Protein AF-S3BL24-F1 (afdb_monomer_lite)

Foldseek 3Di:
DDLVPCQDPVNVLVCQQVVHWDKHWHDCPDPVNVVVCVVCVVQQPDPPHQADPVVRGHDDFDDDPDHHDDPVNVVVVVVVVVVVVVVVVVVVVVVVVVVVVVVPDDPPPVVVVVPVVVVVVVVVCVVVCVPDPPVVCVVQVVQWDFDCPDPPSDGDIDGNVVVVVSVVSCPPDIDMDTPNDRPGVVSVVVVVCCVLVVVLVVCLVPVLVVVDQPDDPVCNVVSVVVSNVVSVVLSLQLVLLVVLCVVVVVLDDVVNDPNVLVVVLVPWDWPQDPPDQKTAGDDDDPNNCSSCVSSVNNDDDRIDHDDD

Radius of gyration: 31.6 Å; chains: 1; bounding box: 80×49×98 Å

pLDDT: mean 76.56, std 14.23, range [38.22, 95.06]

Sequence (308 aa):
MTDRGFQSIYNTQTAINLNLKYIQFLSLKEGVVKVHLQRHKQALCDSIAHKDPVLGISAIAVPDEWKENTDRDVLKALELKNEGAAKIRQIESETLKSIEKAAQKGEAAVKRVKSSAAELVRKQEEQNSKLIDPVQWKKIKRFLYENRRAKDDEPVWSIKFDELKEAVEVKGCQAIRSNAESNPFVALKLYRQRHIIEQGFNQLKNEVGGSRFEATEAAYRGKLFVYTLAQALRMSMLCKAREVHAVHPELKMPEESMRKLITQLQCMQAYKHRTTNAFVLGTVAKRHRDLLALLGITKLPKTVFRFS

Organism: NCBI:txid1203554

Secondary structure (DSSP, 8-state):
--STTTT-HHHHHHHHHTT---EEEEPTTSHHHHHHHHHTHHHHH-SSTTEETTTTEE--------PPPPHHHHHHHHHHHHHHHHHHHHHHHHHHHHHHHHTTS---STTTTHHHHHHHHHHHHHHHTTTS-HHHHHHHGGGEEEETT-TTS--EEEE-HHHHHHHHHTTT--EEEESS---HHHHHHHHHHHHHHHHHHHHHHHTS-TTS----HHHHHHHHHHHHHHHHHHHHHHHHHHHHHHH-TTS--GGG-HHHHHHHHTT--EEEPSSSSEEEE-PPPHHHHHHHHHTT--S--SEEEPP-

Structure (mmCIF, N/CA/C/O backbone):
data_AF-S3BL24-F1
#
_entry.id   AF-S3BL24-F1
#
loop_
_atom_site.group_PDB
_atom_site.id
_atom_site.type_symbol
_atom_site.label_atom_id
_atom_site.label_alt_id
_atom_site.label_comp_id
_atom_site.label_asym_id
_atom_site.label_entity_id
_atom_site.label_seq_id
_atom_site.pdbx_PDB_ins_code
_atom_site.Cartn_x
_atom_site.Cartn_y
_atom_site.Cartn_z
_atom_site.occupancy
_atom_site.B_iso_or_equiv
_atom_site.auth_seq_id
_atom_site.auth_comp_id
_atom_site.auth_asym_id
_atom_site.auth_atom_id
_atom_site.pdbx_PDB_model_num
ATOM 1 N N . MET A 1 1 ? 6.728 0.136 4.350 1.00 38.66 1 MET A N 1
ATOM 2 C CA . MET A 1 1 ? 7.898 0.512 3.526 1.00 38.66 1 MET A CA 1
ATOM 3 C C . MET A 1 1 ? 7.394 1.068 2.203 1.00 38.66 1 MET A C 1
ATOM 5 O O . MET A 1 1 ? 6.540 0.424 1.615 1.00 38.66 1 MET A O 1
ATOM 9 N N . THR A 1 2 ? 7.855 2.222 1.730 1.00 39.12 2 THR A N 1
ATOM 10 C CA . THR A 1 2 ? 7.592 2.751 0.370 1.00 39.12 2 THR A CA 1
ATOM 11 C C . THR A 1 2 ? 8.735 2.347 -0.565 1.00 39.12 2 THR A C 1
ATOM 13 O O . THR A 1 2 ? 9.876 2.332 -0.119 1.00 39.12 2 THR A O 1
ATOM 16 N N . ASP A 1 3 ? 8.472 2.042 -1.841 1.00 47.16 3 ASP A N 1
ATOM 17 C CA . ASP A 1 3 ? 9.479 1.501 -2.791 1.00 47.16 3 ASP A CA 1
ATOM 18 C C . ASP A 1 3 ? 10.576 2.485 -3.189 1.00 47.16 3 ASP A C 1
ATOM 20 O O . ASP A 1 3 ? 11.516 2.139 -3.903 1.00 47.16 3 ASP A O 1
ATOM 24 N N . ARG A 1 4 ? 10.486 3.718 -2.692 1.00 46.72 4 ARG A N 1
ATOM 25 C CA . ARG A 1 4 ? 11.509 4.743 -2.847 1.00 46.72 4 ARG A CA 1
ATOM 26 C C . ARG A 1 4 ? 12.743 4.329 -2.035 1.00 46.72 4 ARG A C 1
ATOM 28 O O . ARG A 1 4 ? 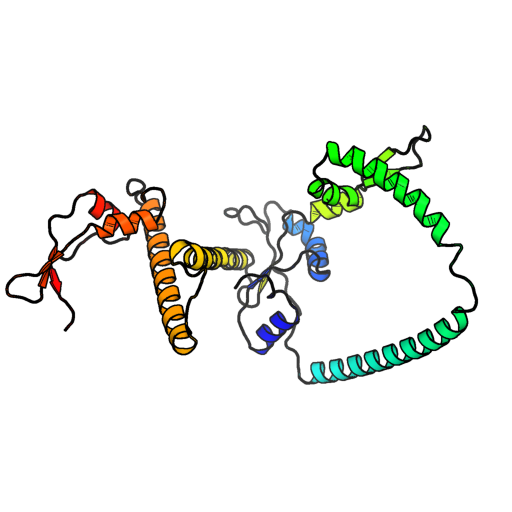12.866 4.690 -0.872 1.00 46.72 4 ARG A O 1
ATOM 35 N N . GLY A 1 5 ? 13.602 3.514 -2.651 1.00 49.50 5 GLY A N 1
ATOM 36 C CA . GLY A 1 5 ? 14.891 3.055 -2.122 1.00 49.50 5 GLY A CA 1
ATOM 37 C C . GLY A 1 5 ? 15.058 1.533 -2.007 1.00 49.50 5 GLY A C 1
ATOM 38 O O . GLY A 1 5 ? 16.188 1.057 -1.980 1.00 49.50 5 GLY A O 1
ATOM 39 N N . PHE A 1 6 ? 13.977 0.743 -1.997 1.00 55.16 6 PHE A N 1
ATOM 40 C CA . PHE A 1 6 ? 14.055 -0.718 -1.784 1.00 55.16 6 PHE A CA 1
ATOM 41 C C . PHE A 1 6 ? 14.312 -1.549 -3.050 1.00 55.16 6 PHE A C 1
ATOM 43 O O . PHE A 1 6 ? 14.572 -2.739 -2.938 1.00 55.16 6 PHE A O 1
ATOM 50 N N . GLN A 1 7 ? 14.305 -0.925 -4.231 1.00 60.56 7 GLN A N 1
ATOM 51 C CA . GLN A 1 7 ? 14.616 -1.576 -5.515 1.00 60.56 7 GLN A CA 1
ATOM 52 C C . GLN A 1 7 ? 16.123 -1.715 -5.785 1.00 60.56 7 GLN A C 1
ATOM 54 O O . GLN A 1 7 ? 16.524 -2.221 -6.829 1.00 60.56 7 GLN A O 1
ATOM 59 N N . SER A 1 8 ? 16.975 -1.210 -4.887 1.00 70.31 8 SER A N 1
ATOM 60 C CA . SER A 1 8 ? 18.423 -1.341 -5.034 1.00 70.31 8 SER A CA 1
ATOM 61 C C . SER A 1 8 ? 18.822 -2.813 -5.021 1.00 70.31 8 SER A C 1
ATOM 63 O O . SER A 1 8 ? 18.430 -3.548 -4.115 1.00 70.31 8 SER A O 1
ATOM 65 N N . ILE A 1 9 ? 19.680 -3.197 -5.969 1.00 74.19 9 ILE A N 1
ATOM 66 C CA . ILE A 1 9 ? 20.267 -4.538 -6.049 1.00 74.19 9 ILE A CA 1
ATOM 67 C C . ILE A 1 9 ? 20.884 -4.950 -4.711 1.00 74.19 9 ILE A C 1
ATOM 69 O O . ILE A 1 9 ? 20.705 -6.079 -4.264 1.00 74.19 9 ILE A O 1
ATOM 73 N N . TYR A 1 10 ? 21.538 -4.003 -4.036 1.00 73.62 10 TYR A N 1
ATOM 74 C CA . TYR A 1 10 ? 22.123 -4.220 -2.719 1.00 73.62 10 TYR A CA 1
ATOM 75 C C . TYR A 1 10 ? 21.071 -4.629 -1.681 1.00 73.62 10 TYR A C 1
ATOM 77 O O . TYR A 1 10 ? 21.268 -5.598 -0.962 1.00 73.62 10 TYR A O 1
ATOM 85 N N . ASN A 1 11 ? 19.925 -3.945 -1.645 1.00 78.25 11 ASN A N 1
ATOM 86 C CA . ASN A 1 11 ? 18.871 -4.216 -0.667 1.00 78.25 11 ASN A CA 1
ATOM 87 C C . ASN A 1 11 ? 18.186 -5.562 -0.926 1.00 78.25 11 ASN A C 1
ATOM 89 O O . ASN A 1 11 ? 17.887 -6.288 0.022 1.00 78.25 11 ASN A O 1
ATOM 93 N N . THR A 1 12 ? 17.957 -5.911 -2.197 1.00 78.12 12 THR A N 1
ATOM 94 C CA . THR A 1 12 ? 17.448 -7.237 -2.575 1.00 78.12 12 THR A CA 1
ATOM 95 C C . THR A 1 12 ? 18.446 -8.327 -2.177 1.00 78.12 12 THR A C 1
ATOM 97 O O . THR A 1 12 ? 18.044 -9.306 -1.555 1.00 78.12 12 THR A O 1
ATOM 100 N N . GLN A 1 13 ? 19.746 -8.126 -2.422 1.00 78.75 13 GLN A N 1
ATOM 101 C CA . GLN A 1 13 ? 20.785 -9.071 -2.007 1.00 78.75 13 GLN A CA 1
ATOM 102 C C . GLN A 1 13 ? 20.863 -9.218 -0.485 1.00 78.75 13 GLN A C 1
ATOM 104 O O . GLN A 1 13 ? 20.950 -10.332 0.017 1.00 78.75 13 GLN A O 1
ATOM 109 N N . THR A 1 14 ? 20.788 -8.119 0.271 1.00 80.75 14 THR A N 1
ATOM 110 C CA . THR A 1 14 ? 20.756 -8.176 1.738 1.00 80.75 14 THR A CA 1
ATOM 111 C C . THR A 1 14 ? 19.550 -8.972 2.231 1.00 80.75 14 THR A C 1
ATOM 113 O O . THR A 1 14 ? 19.691 -9.783 3.138 1.00 80.75 14 THR A O 1
ATOM 116 N N . ALA A 1 15 ? 18.372 -8.785 1.627 1.00 82.19 15 ALA A N 1
ATOM 117 C CA . ALA A 1 15 ? 17.187 -9.559 1.986 1.00 82.19 15 ALA A CA 1
ATOM 118 C C . ALA A 1 15 ? 17.367 -11.059 1.701 1.00 82.19 15 ALA A C 1
ATOM 120 O O . ALA A 1 15 ? 16.968 -11.871 2.530 1.00 82.19 15 ALA A O 1
ATOM 121 N N . ILE A 1 16 ? 17.998 -11.417 0.577 1.00 81.94 16 ILE A N 1
ATOM 122 C CA . ILE A 1 16 ? 18.316 -12.810 0.231 1.00 81.94 16 ILE A CA 1
ATOM 123 C C . ILE A 1 16 ? 19.294 -13.406 1.250 1.00 81.94 16 ILE A C 1
ATOM 125 O O . ILE A 1 16 ? 18.981 -14.428 1.849 1.00 81.94 16 ILE A O 1
ATOM 129 N N . ASN A 1 17 ? 20.417 -12.732 1.511 1.00 81.12 17 ASN A N 1
ATOM 130 C CA . ASN A 1 17 ? 21.450 -13.204 2.442 1.00 81.12 17 ASN A CA 1
ATOM 131 C C . ASN A 1 17 ? 20.935 -13.330 3.889 1.00 81.12 17 ASN A C 1
ATOM 133 O O . ASN A 1 17 ? 21.421 -14.143 4.664 1.00 81.12 17 ASN A O 1
ATOM 137 N N . LEU A 1 18 ? 19.953 -12.510 4.280 1.00 82.88 18 LEU A N 1
ATOM 138 C CA . LEU A 1 18 ? 19.313 -12.581 5.599 1.00 82.88 18 LEU A CA 1
ATOM 139 C C . LEU A 1 18 ? 18.096 -13.522 5.630 1.00 82.88 18 LEU A C 1
ATOM 141 O O . LEU A 1 18 ? 17.378 -13.555 6.629 1.00 82.88 18 LEU A O 1
ATOM 145 N N . ASN A 1 19 ? 17.833 -14.253 4.541 1.00 82.62 19 ASN A N 1
ATOM 146 C CA . ASN A 1 19 ? 16.683 -15.140 4.370 1.00 82.62 19 ASN A CA 1
ATOM 147 C C . ASN A 1 19 ? 15.330 -14.465 4.692 1.00 82.62 19 ASN A C 1
ATOM 149 O O . ASN A 1 19 ? 14.419 -15.049 5.286 1.00 82.62 19 ASN A O 1
ATOM 153 N N . LEU A 1 20 ? 15.202 -13.189 4.325 1.00 83.25 20 LEU A N 1
ATOM 154 C CA . LEU A 1 20 ? 13.995 -12.402 4.533 1.00 83.25 20 LEU A CA 1
ATOM 155 C C . LEU A 1 20 ? 13.020 -12.607 3.373 1.00 83.25 20 LEU A C 1
ATOM 157 O O . LEU A 1 20 ? 13.387 -12.574 2.196 1.00 83.25 20 LEU A O 1
ATOM 161 N N . LYS A 1 21 ? 11.736 -12.750 3.707 1.00 85.69 21 LYS A N 1
ATOM 162 C CA . LYS A 1 21 ? 10.655 -12.764 2.717 1.00 85.69 21 LYS A CA 1
ATOM 163 C C . LYS A 1 21 ? 10.418 -11.358 2.169 1.00 85.69 21 LYS A C 1
ATOM 165 O O . LYS A 1 21 ? 10.282 -10.407 2.938 1.00 85.69 21 LYS A O 1
ATOM 170 N N . TYR A 1 22 ? 10.308 -11.230 0.851 1.00 84.88 22 TYR A N 1
ATOM 171 C CA . TYR A 1 22 ? 10.063 -9.959 0.182 1.00 84.88 22 TYR A CA 1
ATOM 172 C C . TYR A 1 22 ? 9.109 -10.078 -1.016 1.00 84.88 22 TYR A C 1
ATOM 174 O O . TYR A 1 22 ? 8.973 -11.116 -1.668 1.00 84.88 22 TYR A O 1
ATOM 182 N N . ILE A 1 23 ? 8.443 -8.957 -1.300 1.00 86.94 23 ILE A N 1
ATOM 183 C CA . ILE A 1 23 ? 7.663 -8.699 -2.513 1.00 86.94 23 ILE A CA 1
ATOM 184 C C . ILE A 1 23 ? 8.001 -7.269 -2.944 1.00 86.94 23 ILE A C 1
ATOM 186 O O . ILE A 1 23 ? 7.777 -6.328 -2.180 1.00 86.94 23 ILE A O 1
ATOM 190 N N . GLN A 1 24 ? 8.578 -7.100 -4.130 1.00 84.50 24 GLN A N 1
ATOM 191 C CA . GLN A 1 24 ? 9.121 -5.827 -4.610 1.00 84.50 24 GLN A CA 1
ATOM 192 C C . GLN A 1 24 ? 8.632 -5.534 -6.025 1.00 84.50 24 GLN A C 1
ATOM 194 O O . GLN A 1 24 ? 8.612 -6.423 -6.871 1.00 84.50 24 GLN A O 1
ATOM 199 N N . PHE A 1 25 ? 8.266 -4.283 -6.303 1.00 85.06 25 PHE A N 1
ATOM 200 C CA . PHE A 1 25 ? 7.979 -3.855 -7.668 1.00 85.06 25 PHE A CA 1
ATOM 201 C C . PHE A 1 25 ? 9.287 -3.617 -8.418 1.00 85.06 25 PHE A C 1
ATOM 203 O O . PHE A 1 25 ? 10.186 -2.974 -7.877 1.00 85.06 25 PHE A O 1
ATOM 210 N N . LEU A 1 26 ? 9.382 -4.083 -9.659 1.00 84.50 26 LEU A N 1
ATOM 211 C CA . LEU A 1 26 ? 10.546 -3.873 -10.516 1.00 84.50 26 LEU A CA 1
ATOM 212 C C . LEU A 1 26 ? 10.303 -2.768 -11.534 1.00 84.50 26 LEU A C 1
ATOM 214 O O . LEU A 1 26 ? 9.180 -2.516 -11.981 1.00 84.50 26 LEU A O 1
ATOM 218 N N . SER A 1 27 ? 11.386 -2.111 -11.936 1.00 82.31 27 SER A N 1
ATOM 219 C CA . SER A 1 27 ? 11.318 -1.124 -13.000 1.00 82.31 27 SER A CA 1
ATOM 220 C C . SER A 1 27 ? 11.238 -1.823 -14.354 1.00 82.31 27 SER A C 1
ATOM 222 O O . SER A 1 27 ? 12.102 -2.617 -14.712 1.00 82.31 27 SER A O 1
ATOM 224 N N . LEU A 1 28 ? 10.267 -1.436 -15.183 1.00 82.56 28 LEU A N 1
ATOM 225 C CA . LEU A 1 28 ? 10.152 -1.922 -16.569 1.00 82.56 28 LEU A CA 1
ATOM 226 C C . LEU A 1 28 ? 11.331 -1.490 -17.461 1.00 82.56 28 LEU A C 1
ATOM 228 O O . LEU A 1 28 ? 11.429 -1.897 -18.616 1.00 82.56 28 LEU A O 1
ATOM 232 N N . LYS A 1 29 ? 12.213 -0.618 -16.953 1.00 77.88 29 LYS A N 1
ATOM 233 C CA . LYS A 1 29 ? 13.448 -0.223 -17.639 1.00 77.88 29 LYS A CA 1
ATOM 234 C C . LYS A 1 29 ? 14.565 -1.255 -17.480 1.00 77.88 29 LYS A C 1
ATOM 236 O O . LYS A 1 29 ? 15.539 -1.171 -18.221 1.00 77.88 29 LYS A O 1
ATOM 241 N N . GLU A 1 30 ? 14.455 -2.178 -16.526 1.00 79.12 30 GLU A N 1
ATOM 242 C CA . GLU A 1 30 ? 15.448 -3.234 -16.324 1.00 79.12 30 GLU A CA 1
ATOM 243 C C . GLU A 1 30 ? 15.472 -4.171 -17.537 1.00 79.12 30 GLU A C 1
ATOM 245 O O . GLU A 1 30 ? 14.429 -4.648 -17.988 1.00 79.12 30 GLU A O 1
ATOM 250 N N . GLY A 1 31 ? 16.668 -4.434 -18.076 1.00 80.50 31 GLY A N 1
ATOM 251 C CA . GLY A 1 31 ? 16.828 -5.226 -19.301 1.00 80.50 31 GLY A CA 1
ATOM 252 C C . GLY A 1 31 ? 16.225 -6.626 -19.184 1.00 80.50 31 GLY A C 1
ATOM 253 O O . GLY A 1 31 ? 15.521 -7.066 -20.087 1.00 80.50 31 GLY A O 1
ATOM 254 N N . VAL A 1 32 ? 16.411 -7.280 -18.034 1.00 81.62 32 VAL A N 1
ATOM 255 C CA . VAL A 1 32 ? 15.856 -8.613 -17.747 1.00 81.62 32 VAL A CA 1
ATOM 256 C C . VAL A 1 32 ? 14.323 -8.601 -17.806 1.00 81.62 32 VAL A C 1
ATOM 258 O O . VAL A 1 32 ? 13.720 -9.446 -18.464 1.00 81.62 32 VAL A O 1
ATOM 261 N N . VAL A 1 33 ? 13.681 -7.591 -17.208 1.00 85.62 33 VAL A N 1
ATOM 262 C CA . VAL A 1 33 ? 12.217 -7.439 -17.234 1.00 85.62 33 VAL A CA 1
ATOM 263 C C . VAL A 1 33 ? 11.713 -7.249 -18.665 1.00 85.62 33 VAL A C 1
ATOM 265 O O . VAL A 1 33 ? 10.744 -7.896 -19.061 1.00 85.62 33 VAL A O 1
ATOM 268 N N . LYS A 1 34 ? 12.387 -6.416 -19.469 1.00 84.44 34 LYS A N 1
ATOM 269 C CA . LYS A 1 34 ? 12.029 -6.222 -20.884 1.00 84.44 34 LYS A CA 1
ATOM 270 C C . LYS A 1 34 ? 12.093 -7.526 -21.680 1.00 84.44 34 LYS A C 1
ATOM 272 O O . LYS A 1 34 ? 11.162 -7.818 -22.428 1.00 84.44 34 LYS A O 1
ATOM 277 N N . VAL A 1 35 ? 13.157 -8.311 -21.498 1.00 86.62 35 VAL A N 1
ATOM 278 C CA . VAL A 1 35 ? 13.345 -9.595 -22.192 1.00 86.62 35 VAL A CA 1
ATOM 279 C C . VAL A 1 35 ? 12.226 -10.574 -21.839 1.00 86.62 35 VAL A C 1
ATOM 281 O O . VAL A 1 35 ? 11.650 -11.190 -22.736 1.00 86.62 35 VAL A O 1
ATOM 284 N N . HIS A 1 36 ? 11.857 -10.686 -20.560 1.00 88.62 36 HIS A N 1
ATOM 285 C CA . HIS A 1 36 ? 10.753 -11.557 -20.152 1.00 88.62 36 HIS A CA 1
ATOM 286 C C . HIS A 1 36 ? 9.401 -11.088 -20.691 1.00 88.62 36 HIS A C 1
ATOM 288 O O . HIS A 1 36 ? 8.627 -11.912 -21.177 1.00 88.62 36 HIS A O 1
ATOM 294 N N . LEU A 1 37 ? 9.124 -9.781 -20.674 1.00 87.19 37 LEU A N 1
ATOM 295 C CA . LEU A 1 37 ? 7.885 -9.243 -21.241 1.00 87.19 37 LEU A CA 1
ATOM 296 C C . LEU A 1 37 ? 7.777 -9.522 -22.742 1.00 87.19 37 LEU A C 1
ATOM 298 O O . LEU A 1 37 ? 6.712 -9.913 -23.207 1.00 87.19 37 LEU A O 1
ATOM 302 N N . GLN A 1 38 ? 8.873 -9.384 -23.492 1.00 86.31 38 GLN A N 1
ATOM 303 C CA . GLN A 1 38 ? 8.898 -9.720 -24.917 1.00 86.31 38 GLN A CA 1
ATOM 304 C C . GLN A 1 38 ? 8.710 -11.222 -25.153 1.00 86.31 38 GLN A C 1
ATOM 306 O O . GLN A 1 38 ? 7.875 -11.609 -25.970 1.00 86.31 38 GLN A O 1
ATOM 311 N N . ARG A 1 39 ? 9.432 -12.070 -24.406 1.00 89.25 39 ARG A N 1
ATOM 312 C CA . ARG A 1 39 ? 9.351 -13.535 -24.523 1.00 89.25 39 ARG A CA 1
ATOM 313 C C . ARG A 1 39 ? 7.947 -14.065 -24.230 1.00 89.25 39 ARG A C 1
ATOM 315 O O . ARG A 1 39 ? 7.496 -14.981 -24.906 1.00 89.25 39 ARG A O 1
ATOM 322 N N . HIS A 1 40 ? 7.257 -13.493 -23.245 1.00 88.56 40 HIS A N 1
ATOM 323 C CA . HIS A 1 40 ? 5.945 -13.964 -22.795 1.00 88.56 40 HIS A CA 1
ATOM 324 C C . HIS A 1 40 ? 4.771 -13.103 -23.290 1.00 88.56 40 HIS A C 1
ATOM 326 O O . HIS A 1 40 ? 3.641 -13.290 -22.844 1.00 88.56 40 HIS A O 1
ATOM 332 N N . LYS A 1 41 ? 5.005 -12.187 -24.239 1.00 84.94 41 LYS A N 1
ATOM 333 C CA . LYS A 1 41 ? 3.997 -11.243 -24.750 1.00 84.94 41 LYS A CA 1
ATOM 334 C C . LYS A 1 41 ? 2.726 -11.929 -25.245 1.00 84.94 41 LYS A C 1
ATOM 336 O O . LYS A 1 41 ? 1.634 -11.507 -24.890 1.00 84.94 41 LYS A O 1
ATOM 341 N N . GLN A 1 42 ? 2.865 -12.989 -26.041 1.00 84.19 42 GLN A N 1
ATOM 342 C CA . GLN A 1 42 ? 1.716 -13.726 -26.580 1.00 84.19 42 GLN A CA 1
ATOM 343 C C . GLN A 1 42 ? 0.843 -14.302 -25.462 1.00 84.19 42 GLN A C 1
ATOM 345 O O . GLN A 1 42 ? -0.367 -14.124 -25.486 1.00 84.19 42 GLN A O 1
ATOM 350 N N . ALA A 1 43 ? 1.465 -14.903 -24.448 1.00 84.69 43 ALA A N 1
ATOM 351 C CA . ALA A 1 43 ? 0.758 -15.483 -23.313 1.00 84.69 43 ALA A CA 1
ATOM 352 C C . ALA A 1 43 ? 0.129 -14.415 -22.395 1.00 84.69 43 ALA A C 1
ATOM 354 O O . ALA A 1 43 ? -0.923 -14.651 -21.814 1.00 84.69 43 ALA A O 1
ATOM 355 N N . LEU A 1 44 ? 0.725 -13.220 -22.291 1.00 84.94 44 LEU A N 1
ATOM 356 C CA . LEU A 1 44 ? 0.134 -12.087 -21.562 1.00 84.94 44 LEU A CA 1
ATOM 357 C C . LEU A 1 44 ? -1.031 -11.428 -22.317 1.00 84.94 44 LEU A C 1
ATOM 359 O O . LEU A 1 44 ? -1.916 -10.856 -21.686 1.00 84.94 44 LEU A O 1
ATOM 363 N N . CYS A 1 45 ? -1.027 -11.478 -23.649 1.00 80.94 45 CYS A N 1
ATOM 364 C CA . CYS A 1 45 ? -2.110 -10.963 -24.488 1.00 80.94 45 CYS A CA 1
ATOM 365 C C . CYS A 1 45 ? -3.213 -11.996 -24.755 1.00 80.94 45 CYS A C 1
ATOM 367 O O . CYS A 1 45 ? -4.225 -11.643 -25.363 1.00 80.94 45 CYS A O 1
ATOM 369 N N . ASP A 1 46 ? -3.034 -13.242 -24.314 1.00 78.81 46 ASP A N 1
ATOM 370 C CA . ASP A 1 46 ? -4.065 -14.266 -24.407 1.00 78.81 46 ASP A CA 1
ATOM 371 C C . ASP A 1 46 ? -5.280 -13.853 -23.560 1.00 78.81 46 ASP A C 1
ATOM 373 O O . ASP A 1 46 ? -5.176 -13.355 -22.435 1.00 78.81 46 ASP A O 1
ATOM 377 N N . SER A 1 47 ? -6.457 -13.996 -24.160 1.00 70.06 47 SER A N 1
ATOM 378 C CA . SER A 1 47 ? -7.727 -13.581 -23.570 1.00 70.06 47 SER A CA 1
ATOM 379 C C . SER A 1 47 ? -8.339 -14.648 -22.661 1.00 70.06 47 SER A C 1
ATOM 381 O O . SER A 1 47 ? -9.263 -14.326 -21.908 1.00 70.06 47 SER A O 1
ATOM 383 N N . ILE A 1 48 ? -7.811 -15.875 -22.709 1.00 71.56 48 ILE A N 1
ATOM 384 C CA . ILE A 1 48 ? -8.315 -17.061 -22.014 1.00 71.56 48 ILE A CA 1
ATOM 385 C C . ILE A 1 48 ? -7.233 -17.620 -21.085 1.00 71.56 48 ILE A C 1
ATOM 387 O O . ILE A 1 48 ? -7.471 -17.777 -19.887 1.00 71.56 48 ILE A O 1
ATOM 391 N N . ALA A 1 49 ? -6.039 -17.902 -21.611 1.00 71.88 49 ALA A N 1
ATOM 392 C CA . ALA A 1 49 ? -4.942 -18.421 -20.802 1.00 71.88 49 ALA A CA 1
ATOM 393 C C . ALA A 1 49 ? -4.308 -17.308 -19.950 1.00 71.88 49 ALA A C 1
ATOM 395 O O . ALA A 1 49 ? -4.223 -16.157 -20.365 1.00 71.88 49 ALA A O 1
ATOM 396 N N . HIS A 1 50 ? -3.847 -17.651 -18.742 1.00 79.56 50 HIS A N 1
ATOM 397 C CA . HIS A 1 50 ? -3.128 -16.739 -17.836 1.00 79.56 50 HIS A CA 1
ATOM 398 C C . HIS A 1 50 ? -3.901 -15.500 -17.366 1.00 79.56 50 HIS A C 1
ATOM 400 O O . HIS A 1 50 ? -3.280 -14.578 -16.835 1.00 79.56 50 HIS A O 1
ATOM 406 N N . LYS A 1 51 ? -5.230 -15.482 -17.506 1.00 84.00 51 LYS A N 1
ATOM 407 C CA . LYS A 1 51 ? -6.090 -14.365 -17.111 1.00 84.00 51 LYS A CA 1
ATOM 408 C C . LYS A 1 51 ? -6.877 -14.674 -15.842 1.00 84.00 51 LYS A C 1
ATOM 410 O O . LYS A 1 51 ? -7.497 -15.727 -15.727 1.00 84.00 51 LYS A O 1
ATOM 415 N N . ASP A 1 52 ? -6.901 -13.724 -14.915 1.00 83.25 52 ASP A N 1
ATOM 416 C CA . ASP A 1 52 ? -7.809 -13.760 -13.772 1.00 83.25 52 ASP A CA 1
ATOM 417 C C . ASP A 1 52 ? -9.118 -13.029 -14.137 1.00 83.25 52 ASP A C 1
ATOM 419 O O . ASP A 1 52 ? -9.083 -11.833 -14.458 1.00 83.25 52 ASP A O 1
ATOM 423 N N . PRO A 1 53 ? -10.276 -13.717 -14.123 1.00 78.50 53 PRO A N 1
ATOM 424 C CA . PRO A 1 53 ? -11.548 -13.1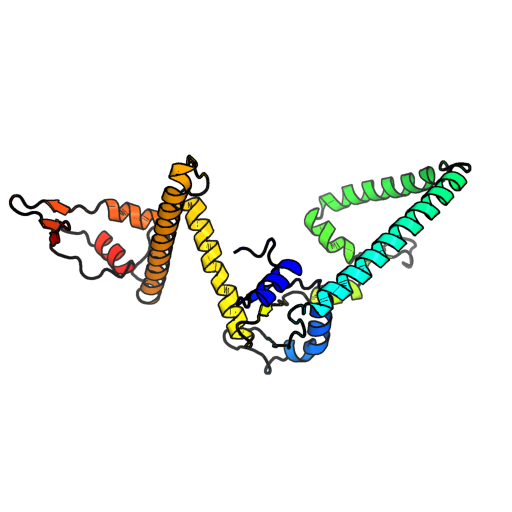41 -14.560 1.00 78.50 53 PRO A CA 1
ATOM 425 C C . PRO A 1 53 ? -12.093 -12.079 -13.597 1.00 78.50 53 PRO A C 1
ATOM 427 O O . PRO A 1 53 ? -12.874 -11.229 -14.015 1.00 78.50 53 PRO A O 1
ATOM 430 N N . VAL A 1 54 ? -11.682 -12.099 -12.326 1.00 81.81 54 VAL A N 1
ATOM 431 C CA . VAL A 1 54 ? -12.143 -11.154 -11.298 1.00 81.81 54 VAL A CA 1
ATOM 432 C C . VAL A 1 54 ? -11.319 -9.869 -11.342 1.00 81.81 54 VAL A C 1
ATOM 434 O O . VAL A 1 54 ? -11.852 -8.768 -11.231 1.00 81.81 54 VAL A O 1
ATOM 437 N N . LEU A 1 55 ? -10.004 -9.998 -11.505 1.00 79.25 55 LEU A N 1
ATOM 438 C CA . LEU A 1 55 ? -9.063 -8.885 -11.546 1.00 79.25 55 LEU A CA 1
ATOM 439 C C . LEU A 1 55 ? -8.945 -8.265 -12.943 1.00 79.25 55 LEU A C 1
ATOM 441 O O . LEU A 1 55 ? -8.471 -7.134 -13.048 1.00 79.25 55 LEU A O 1
ATOM 445 N N . GLY A 1 56 ? -9.349 -8.986 -13.995 1.00 82.62 56 GLY A N 1
ATOM 446 C CA . GLY A 1 56 ? -9.309 -8.515 -15.380 1.00 82.62 56 GLY A CA 1
ATOM 447 C C . GLY A 1 56 ? -7.891 -8.346 -15.928 1.00 82.62 56 GLY A C 1
ATOM 448 O O . GLY A 1 56 ? -7.674 -7.530 -16.822 1.00 82.62 56 GLY A O 1
ATOM 449 N N . ILE A 1 57 ? -6.922 -9.084 -15.382 1.00 85.94 57 ILE A N 1
ATOM 450 C CA . ILE A 1 57 ? -5.498 -8.980 -15.725 1.00 85.94 57 ILE A CA 1
ATOM 451 C C . ILE A 1 57 ? -4.937 -10.336 -16.139 1.00 85.94 57 ILE A C 1
ATOM 453 O O . ILE A 1 57 ? -5.367 -11.367 -15.619 1.00 85.94 57 ILE A O 1
ATOM 457 N N . SER A 1 58 ? -3.928 -10.310 -17.005 1.00 88.56 58 SER A N 1
ATOM 458 C CA . SER A 1 58 ? -3.127 -11.485 -17.340 1.00 88.56 58 SER A CA 1
ATOM 459 C C . SER A 1 58 ? -1.778 -11.432 -16.627 1.00 88.56 58 SER A C 1
ATOM 461 O O . SER A 1 58 ? -1.177 -10.359 -16.520 1.00 88.56 58 SER A O 1
ATOM 463 N N . ALA A 1 59 ? -1.304 -12.564 -16.107 1.00 90.44 59 ALA A N 1
ATOM 464 C CA . ALA A 1 59 ? -0.057 -12.615 -15.352 1.00 90.44 59 ALA A CA 1
ATOM 465 C C . ALA A 1 59 ? 0.665 -13.959 -15.488 1.00 90.44 59 ALA A C 1
ATOM 467 O O . ALA A 1 59 ? 0.048 -15.019 -15.563 1.00 90.44 59 ALA A O 1
ATOM 468 N N . ILE A 1 60 ? 1.997 -13.907 -15.486 1.00 90.38 60 ILE A N 1
ATOM 469 C CA . ILE A 1 60 ? 2.876 -15.070 -15.628 1.00 90.38 60 ILE A CA 1
ATOM 470 C C . ILE A 1 60 ? 3.959 -14.992 -14.558 1.00 90.38 60 ILE A C 1
ATOM 472 O O . ILE A 1 60 ? 4.528 -13.926 -14.322 1.00 90.38 60 ILE A O 1
ATOM 476 N N . ALA A 1 61 ? 4.238 -16.129 -13.924 1.00 91.12 61 ALA A N 1
ATOM 477 C CA . ALA A 1 61 ? 5.383 -16.290 -13.043 1.00 91.12 61 ALA A CA 1
ATOM 478 C C . ALA A 1 61 ? 6.569 -16.829 -13.844 1.00 91.12 61 ALA A C 1
ATOM 480 O O . ALA A 1 61 ? 6.428 -17.784 -14.608 1.00 91.12 61 ALA A O 1
ATOM 481 N N . VAL A 1 62 ? 7.732 -16.214 -13.657 1.00 89.62 62 VAL A N 1
ATOM 482 C CA . VAL A 1 62 ? 8.989 -16.652 -14.262 1.00 89.62 62 VAL A CA 1
ATOM 483 C C . VAL A 1 62 ? 10.005 -16.857 -13.138 1.00 89.62 62 VAL A C 1
ATOM 485 O O . VAL A 1 62 ? 10.098 -15.982 -12.273 1.00 89.62 62 VAL A O 1
ATOM 488 N N . PRO A 1 63 ? 10.741 -17.983 -13.110 1.00 86.00 63 PRO A N 1
ATOM 489 C CA . PRO A 1 63 ? 11.817 -18.182 -12.146 1.00 86.00 63 PRO A CA 1
ATOM 490 C C . PRO A 1 63 ? 12.886 -17.096 -12.290 1.00 86.00 63 PRO A C 1
ATOM 492 O O . PRO A 1 63 ? 13.320 -16.800 -13.402 1.00 86.00 63 PRO A O 1
ATOM 495 N N . ASP A 1 64 ? 13.309 -16.517 -11.168 1.00 80.81 64 ASP A N 1
ATOM 496 C CA . ASP A 1 64 ? 14.445 -15.597 -11.120 1.00 80.81 64 ASP A CA 1
ATOM 497 C C . ASP A 1 64 ? 15.693 -16.391 -10.710 1.00 80.81 64 ASP A C 1
ATOM 499 O O . ASP A 1 64 ? 15.680 -17.103 -9.705 1.00 80.81 64 ASP A O 1
ATOM 503 N N . GLU A 1 65 ? 16.761 -16.306 -11.502 1.00 73.00 65 GLU A N 1
ATOM 504 C CA . GLU A 1 65 ? 18.009 -17.049 -11.267 1.00 73.00 65 GLU A CA 1
ATOM 505 C C . GLU A 1 65 ? 18.950 -16.341 -10.281 1.00 73.00 65 GLU A C 1
ATOM 507 O O . GLU A 1 65 ? 20.079 -16.786 -10.063 1.00 73.00 65 GLU A O 1
ATOM 512 N N . TRP A 1 66 ? 18.512 -15.237 -9.676 1.00 71.44 66 TRP A N 1
ATOM 513 C CA . TRP A 1 66 ? 19.302 -14.493 -8.706 1.00 71.44 66 TRP A CA 1
ATOM 514 C C . TRP A 1 66 ? 19.513 -15.294 -7.411 1.00 71.44 66 TRP A C 1
ATOM 516 O O . TRP A 1 66 ? 18.573 -15.570 -6.665 1.00 71.44 66 TRP A O 1
ATOM 526 N N . LYS A 1 67 ? 20.773 -15.652 -7.137 1.00 67.31 67 LYS A N 1
ATOM 527 C CA . LYS A 1 67 ? 21.186 -16.460 -5.981 1.00 67.31 67 LYS A CA 1
ATOM 528 C C . LYS A 1 67 ? 21.824 -15.636 -4.859 1.00 67.31 67 LYS A C 1
ATOM 530 O O . LYS A 1 67 ? 22.226 -14.487 -5.037 1.00 67.31 67 LYS A O 1
ATOM 535 N N . GLU A 1 68 ? 21.897 -16.254 -3.685 1.00 64.25 68 GLU A N 1
ATOM 536 C CA . GLU A 1 68 ? 22.688 -15.777 -2.552 1.00 64.25 68 GLU A CA 1
ATOM 537 C C . GLU A 1 68 ? 24.166 -15.641 -2.950 1.00 64.25 68 GLU A C 1
ATOM 539 O O . GLU A 1 68 ? 24.690 -16.481 -3.683 1.00 64.25 68 GLU A O 1
ATOM 544 N N . ASN A 1 69 ? 24.833 -14.582 -2.486 1.00 64.88 69 ASN A N 1
ATOM 545 C CA . ASN A 1 69 ? 26.270 -14.443 -2.705 1.00 64.88 69 ASN A CA 1
ATOM 546 C C . ASN A 1 69 ? 26.994 -15.476 -1.842 1.00 64.88 69 ASN A C 1
ATOM 548 O O . ASN A 1 69 ? 26.925 -15.396 -0.618 1.00 64.88 69 ASN A O 1
ATOM 552 N N . THR A 1 70 ? 27.729 -16.398 -2.461 1.00 64.56 70 THR A N 1
ATOM 553 C CA . THR A 1 70 ? 28.648 -17.262 -1.711 1.00 64.56 70 THR A CA 1
ATOM 554 C C . THR A 1 70 ? 29.948 -16.507 -1.409 1.00 64.56 70 THR A C 1
ATOM 556 O O . THR A 1 70 ? 30.328 -15.603 -2.157 1.00 64.56 70 THR A O 1
ATOM 559 N N . ASP A 1 71 ? 30.675 -16.877 -0.348 1.00 57.06 71 ASP A N 1
ATOM 560 C CA . ASP A 1 71 ? 31.965 -16.247 0.015 1.00 57.06 71 ASP A CA 1
ATOM 561 C C . ASP A 1 71 ? 32.961 -16.209 -1.159 1.00 57.06 71 ASP A C 1
ATOM 563 O O . ASP A 1 71 ? 33.735 -15.264 -1.331 1.00 57.06 71 ASP A O 1
ATOM 567 N N . ARG A 1 72 ? 32.887 -17.217 -2.032 1.00 57.50 72 ARG A N 1
ATOM 568 C CA . ARG A 1 72 ? 33.689 -17.323 -3.253 1.00 57.50 72 ARG A CA 1
ATOM 569 C C . ARG A 1 72 ? 33.345 -16.248 -4.291 1.00 57.50 72 ARG A C 1
ATOM 571 O O . ARG A 1 72 ? 34.244 -15.743 -4.963 1.00 57.50 72 ARG A O 1
ATOM 578 N N . ASP A 1 73 ? 32.071 -15.884 -4.419 1.00 58.38 73 ASP A N 1
ATOM 579 C CA . ASP A 1 73 ? 31.612 -14.859 -5.364 1.00 58.38 73 ASP A CA 1
ATOM 580 C C . ASP A 1 73 ? 32.034 -13.455 -4.915 1.00 58.38 73 ASP A C 1
ATOM 582 O O . ASP A 1 73 ? 32.392 -12.614 -5.743 1.00 58.38 73 ASP A O 1
ATOM 586 N N . VAL A 1 74 ? 32.064 -13.215 -3.598 1.00 58.56 74 VAL A N 1
ATOM 587 C CA . VAL A 1 74 ? 32.523 -11.949 -3.005 1.00 58.56 74 VAL A CA 1
ATOM 588 C C . VAL A 1 74 ? 34.018 -11.734 -3.250 1.00 58.56 74 VAL A C 1
ATOM 590 O O . VAL A 1 74 ? 34.408 -10.653 -3.694 1.00 58.56 74 VAL A O 1
ATOM 593 N N . LEU A 1 75 ? 34.845 -12.763 -3.029 1.00 57.06 75 LEU A N 1
ATOM 594 C CA . LEU A 1 75 ? 36.289 -12.718 -3.301 1.00 57.06 75 LEU A CA 1
ATOM 595 C C . LEU A 1 75 ? 36.580 -12.438 -4.781 1.00 57.06 75 LEU A C 1
ATOM 597 O O . LEU A 1 75 ? 37.341 -11.527 -5.105 1.00 57.06 75 LEU A O 1
ATOM 601 N N . LYS A 1 76 ? 35.886 -13.133 -5.686 1.00 63.84 76 LYS A N 1
ATOM 602 C CA . LYS A 1 76 ? 36.043 -12.940 -7.133 1.00 63.84 76 LYS A CA 1
ATOM 603 C C . LYS A 1 76 ? 35.608 -11.542 -7.597 1.00 63.84 76 LYS A C 1
ATOM 605 O O . LYS A 1 76 ? 36.244 -10.943 -8.462 1.00 63.84 76 LYS A O 1
ATOM 610 N N . ALA A 1 77 ? 34.532 -10.992 -7.032 1.00 57.91 77 ALA A N 1
ATOM 611 C CA . ALA A 1 77 ? 34.085 -9.633 -7.344 1.00 57.91 77 ALA A CA 1
ATOM 612 C C . ALA A 1 77 ? 35.047 -8.556 -6.806 1.00 57.91 77 ALA A C 1
ATOM 614 O O . ALA A 1 77 ? 35.217 -7.515 -7.448 1.00 57.91 77 ALA A O 1
ATOM 615 N N . LEU A 1 78 ? 35.679 -8.802 -5.652 1.00 57.28 78 LEU A N 1
ATOM 616 C CA . LEU A 1 78 ? 36.712 -7.937 -5.079 1.00 57.28 78 LEU A CA 1
ATOM 617 C C . LEU A 1 78 ? 37.943 -7.879 -5.994 1.00 57.28 78 LEU A C 1
ATOM 619 O O . LEU A 1 78 ? 38.406 -6.787 -6.324 1.00 57.28 78 LEU A O 1
ATOM 623 N N . GLU A 1 79 ? 38.424 -9.038 -6.449 1.00 63.59 79 GLU A N 1
ATOM 624 C CA . GLU A 1 79 ? 39.540 -9.157 -7.395 1.00 63.59 79 GLU A CA 1
ATOM 625 C C . GLU A 1 79 ? 39.252 -8.381 -8.690 1.00 63.59 79 GLU A C 1
ATOM 627 O O . GLU A 1 79 ? 40.011 -7.484 -9.059 1.00 63.59 79 GLU A O 1
ATOM 632 N N . LEU A 1 80 ? 38.085 -8.605 -9.306 1.00 63.41 80 LEU A N 1
ATOM 633 C CA . LEU A 1 80 ? 37.672 -7.916 -10.536 1.00 63.41 80 LEU A CA 1
ATOM 634 C C . LEU A 1 80 ? 37.518 -6.396 -10.363 1.00 63.41 80 LEU A C 1
ATOM 636 O O . LEU A 1 80 ? 37.854 -5.627 -11.269 1.00 63.41 80 LEU A O 1
ATOM 640 N N . LYS A 1 81 ? 37.015 -5.926 -9.213 1.00 62.16 81 LYS A N 1
ATOM 641 C CA . LYS A 1 81 ? 36.926 -4.483 -8.933 1.00 62.16 81 LYS A CA 1
ATOM 642 C C . LYS A 1 81 ? 38.294 -3.850 -8.710 1.00 62.16 81 LYS A C 1
ATOM 644 O O . LYS A 1 81 ? 38.495 -2.718 -9.151 1.00 62.16 81 LYS A O 1
ATOM 649 N N . ASN A 1 82 ? 39.223 -4.557 -8.073 1.00 67.50 82 ASN A N 1
ATOM 650 C CA . ASN A 1 82 ? 40.593 -4.086 -7.892 1.00 67.50 82 ASN A CA 1
ATOM 651 C C . ASN A 1 82 ? 41.334 -4.001 -9.235 1.00 67.50 82 ASN A C 1
ATOM 653 O O . ASN A 1 82 ? 41.998 -2.999 -9.503 1.00 67.50 82 ASN A O 1
ATOM 657 N N . GLU A 1 83 ? 41.137 -4.976 -10.126 1.00 69.12 83 GLU A N 1
ATOM 658 C CA . GLU A 1 83 ? 41.647 -4.930 -11.502 1.00 69.12 83 GLU A CA 1
ATOM 659 C C . GLU A 1 83 ? 41.034 -3.782 -12.319 1.00 69.12 83 GLU A C 1
ATOM 661 O O . GLU A 1 83 ? 41.740 -3.074 -13.041 1.00 69.12 83 GLU A O 1
ATOM 666 N N . GLY A 1 84 ? 39.721 -3.557 -12.195 1.00 61.78 84 GLY A N 1
ATOM 667 C CA . GLY A 1 84 ? 39.027 -2.444 -12.846 1.00 61.78 84 GLY A CA 1
ATOM 668 C C . GLY A 1 84 ? 39.515 -1.078 -12.357 1.00 61.78 84 GLY A C 1
ATOM 669 O O . GLY A 1 84 ? 39.772 -0.191 -13.168 1.00 61.78 84 GLY A O 1
ATOM 670 N N . ALA A 1 85 ? 39.716 -0.918 -11.047 1.00 61.38 85 ALA A N 1
ATOM 671 C CA . ALA A 1 85 ? 40.270 0.301 -10.462 1.00 61.38 85 ALA A CA 1
ATOM 672 C C . ALA A 1 85 ? 41.716 0.560 -10.920 1.00 61.38 85 ALA A C 1
ATOM 674 O O . ALA A 1 85 ? 42.080 1.707 -11.174 1.00 61.38 85 ALA A O 1
ATOM 675 N N . ALA A 1 86 ? 42.529 -0.489 -11.082 1.00 64.88 86 ALA A N 1
ATOM 676 C CA . ALA A 1 86 ? 43.880 -0.372 -11.628 1.00 64.88 86 ALA A CA 1
ATOM 677 C C . ALA A 1 86 ? 43.871 0.079 -13.100 1.00 64.88 86 ALA A C 1
ATOM 679 O O . ALA A 1 86 ? 44.614 0.989 -13.466 1.00 64.88 86 ALA A O 1
ATOM 680 N N . LYS A 1 87 ? 42.973 -0.480 -13.924 1.00 69.38 87 LYS A N 1
ATOM 681 C CA . LYS A 1 87 ? 42.799 -0.078 -15.333 1.00 69.38 87 LYS A CA 1
ATOM 682 C C . LYS A 1 87 ? 42.293 1.357 -15.475 1.00 69.38 87 LYS A C 1
ATOM 684 O O . LYS A 1 87 ? 42.780 2.082 -16.335 1.00 69.38 87 LYS A O 1
ATOM 689 N N . ILE A 1 88 ? 41.363 1.790 -14.620 1.00 63.84 88 ILE A N 1
ATOM 690 C CA . ILE A 1 88 ? 40.876 3.180 -14.600 1.00 63.84 88 ILE A CA 1
ATOM 691 C C . ILE A 1 88 ? 42.018 4.139 -14.258 1.00 63.84 88 ILE A C 1
ATOM 693 O O . ILE A 1 88 ? 42.228 5.091 -14.998 1.00 63.84 88 ILE A O 1
ATOM 697 N N . ARG A 1 89 ? 42.821 3.849 -13.223 1.00 67.50 89 ARG A N 1
ATOM 698 C CA . ARG A 1 89 ? 43.998 4.668 -12.873 1.00 67.50 89 ARG A CA 1
ATOM 699 C C . ARG A 1 89 ? 45.022 4.739 -14.008 1.00 67.50 89 ARG A C 1
ATOM 701 O O . ARG A 1 89 ? 45.636 5.782 -14.220 1.00 67.50 89 ARG A O 1
ATOM 708 N N . GLN A 1 90 ? 45.202 3.645 -14.748 1.00 71.19 90 GLN A N 1
ATOM 709 C CA . GLN A 1 90 ? 46.086 3.611 -15.909 1.00 71.19 90 GLN A CA 1
ATOM 710 C C . GLN A 1 90 ? 45.550 4.489 -17.050 1.00 71.19 90 GLN A C 1
ATOM 712 O O . GLN A 1 90 ? 46.282 5.350 -17.539 1.00 71.19 90 GLN A O 1
ATOM 717 N N . ILE A 1 91 ? 44.267 4.347 -17.398 1.00 71.12 91 ILE A N 1
ATOM 718 C CA . ILE A 1 91 ? 43.592 5.172 -18.409 1.00 71.12 91 ILE A CA 1
ATOM 719 C C . ILE A 1 91 ? 43.623 6.650 -18.009 1.00 71.12 91 ILE A C 1
ATOM 721 O O . ILE A 1 91 ? 43.950 7.488 -18.844 1.00 71.12 91 ILE A O 1
ATOM 725 N N . GLU A 1 92 ? 43.343 6.983 -16.747 1.00 64.06 92 GLU A N 1
ATOM 726 C CA . GLU A 1 92 ? 43.430 8.347 -16.206 1.00 64.06 92 GLU A CA 1
ATOM 727 C C . GLU A 1 92 ? 44.848 8.915 -16.344 1.00 64.06 92 GLU A C 1
ATOM 729 O O . GLU A 1 92 ? 45.017 10.045 -16.795 1.00 64.06 92 GLU A O 1
ATOM 734 N N . SER A 1 93 ? 45.884 8.118 -16.057 1.00 66.25 93 SER A N 1
ATOM 735 C CA . SER A 1 93 ? 47.280 8.538 -16.243 1.00 66.25 93 SER A CA 1
ATOM 736 C C . SER A 1 93 ? 47.656 8.768 -17.716 1.00 66.25 93 SER A C 1
ATOM 738 O O . SER A 1 93 ? 48.435 9.669 -18.030 1.00 66.25 93 SER A O 1
ATOM 740 N N . GLU A 1 94 ? 47.102 7.975 -18.636 1.00 68.69 94 GLU A N 1
ATOM 741 C CA . GLU A 1 94 ? 47.350 8.063 -20.080 1.00 68.69 94 GLU A CA 1
ATOM 742 C C . GLU A 1 94 ? 46.568 9.222 -20.713 1.00 68.69 94 GLU A C 1
ATOM 744 O O . GLU A 1 94 ? 47.089 9.939 -21.573 1.00 68.69 94 GLU A O 1
ATOM 749 N N . THR A 1 95 ? 45.345 9.472 -20.239 1.00 62.09 95 THR A N 1
ATOM 750 C CA . THR A 1 95 ? 44.521 10.620 -20.639 1.00 62.09 95 THR A CA 1
ATOM 751 C C . THR A 1 95 ? 45.070 11.934 -20.098 1.00 62.09 95 THR A C 1
ATOM 753 O O . THR A 1 95 ? 45.095 12.896 -20.860 1.00 62.09 95 THR A O 1
ATOM 756 N N . LEU A 1 96 ? 45.619 11.984 -18.877 1.00 62.62 96 LEU A N 1
ATOM 757 C CA . LEU A 1 96 ? 46.337 13.167 -18.378 1.00 62.62 96 LEU A CA 1
ATOM 758 C C . LEU A 1 96 ? 47.525 13.529 -19.288 1.00 62.62 96 LEU A C 1
ATOM 760 O O . LEU A 1 96 ? 47.641 14.670 -19.730 1.00 62.62 96 LEU A O 1
ATOM 764 N N . LYS A 1 97 ? 48.341 12.532 -19.663 1.00 63.16 97 LYS A N 1
ATOM 765 C CA . LYS A 1 97 ? 49.478 12.694 -20.595 1.00 63.16 97 LYS A CA 1
ATOM 766 C C . LYS A 1 97 ? 49.046 13.110 -22.007 1.00 63.16 97 LYS A C 1
ATOM 768 O O . LYS A 1 97 ? 49.812 13.738 -22.736 1.00 63.16 97 LYS A O 1
ATOM 773 N N . SER A 1 98 ? 47.835 12.734 -22.415 1.00 55.56 98 SER A N 1
ATOM 774 C CA . SER A 1 98 ? 47.264 13.074 -23.725 1.00 55.56 98 SER A CA 1
ATOM 775 C C . SER A 1 98 ? 46.640 14.474 -23.735 1.00 55.56 98 SER A C 1
ATOM 777 O O . SER A 1 98 ? 46.742 15.181 -24.735 1.00 55.56 98 SER A O 1
ATOM 779 N N . ILE A 1 99 ? 46.059 14.905 -22.611 1.00 60.47 99 ILE A N 1
ATOM 780 C CA . ILE A 1 99 ? 45.511 16.252 -22.404 1.00 60.47 99 ILE A CA 1
ATOM 781 C C . ILE A 1 99 ? 46.642 17.287 -22.286 1.00 60.47 99 ILE A C 1
ATOM 783 O O . ILE A 1 99 ? 46.555 18.334 -22.927 1.00 60.47 99 ILE A O 1
ATOM 787 N N . GLU A 1 100 ? 47.744 16.976 -21.590 1.00 55.19 100 GLU A N 1
ATOM 788 C CA . GLU A 1 100 ? 48.959 17.818 -21.574 1.00 55.19 100 GLU A CA 1
ATOM 789 C C . GLU A 1 100 ? 49.546 18.029 -22.982 1.00 55.19 100 GLU A C 1
ATOM 791 O O . GLU A 1 100 ? 50.019 19.118 -23.303 1.00 55.19 100 GLU A O 1
ATOM 796 N N . LYS A 1 101 ? 49.454 17.021 -23.862 1.00 54.94 101 LYS A N 1
ATOM 797 C CA . LYS A 1 101 ? 49.873 17.122 -25.273 1.00 54.94 101 LYS A CA 1
ATOM 798 C C . LYS A 1 101 ? 48.868 17.863 -26.164 1.00 54.94 101 LYS A C 1
ATOM 800 O O . LYS A 1 101 ? 49.269 18.474 -27.153 1.00 54.94 101 LYS A O 1
ATOM 805 N N . ALA A 1 102 ? 47.574 17.821 -25.844 1.00 52.09 102 ALA A N 1
ATOM 806 C CA . ALA A 1 102 ? 46.508 18.448 -26.632 1.00 52.09 102 ALA A CA 1
ATOM 807 C C . ALA A 1 102 ? 46.273 19.934 -26.288 1.00 52.09 102 ALA A C 1
ATOM 809 O O . ALA A 1 102 ? 45.736 20.674 -27.116 1.00 52.09 102 ALA A O 1
ATOM 810 N N . ALA A 1 103 ? 46.745 20.404 -25.127 1.00 48.62 103 ALA A N 1
ATOM 811 C CA . ALA A 1 103 ? 46.666 21.802 -24.687 1.00 48.62 103 ALA A CA 1
ATOM 812 C C . ALA A 1 103 ? 47.408 22.817 -25.595 1.00 48.62 103 ALA A C 1
ATOM 814 O O . ALA A 1 103 ? 47.319 24.021 -25.368 1.00 48.62 103 ALA A O 1
ATOM 815 N N . GLN A 1 104 ? 48.095 22.370 -26.656 1.00 54.41 104 GLN A N 1
ATOM 816 C CA . GLN A 1 104 ? 48.770 23.234 -27.635 1.00 54.41 104 GLN A CA 1
ATOM 817 C C . GLN A 1 104 ? 47.948 23.589 -28.893 1.00 54.41 104 GLN A C 1
ATOM 819 O O . GLN A 1 104 ? 48.451 24.343 -29.725 1.00 54.41 104 GLN A O 1
ATOM 824 N N . LYS A 1 105 ? 46.708 23.103 -29.095 1.00 50.59 105 LYS A N 1
ATOM 825 C CA . LYS A 1 105 ? 45.960 23.370 -30.352 1.00 50.59 105 LYS A CA 1
ATOM 826 C C . LYS A 1 105 ? 44.462 23.686 -30.164 1.00 50.59 105 LYS A C 1
ATOM 828 O O . LYS A 1 105 ? 43.596 22.934 -30.587 1.00 50.59 105 LYS A O 1
ATOM 833 N N . GLY A 1 106 ? 44.196 24.853 -29.567 1.00 48.84 106 GLY A N 1
ATOM 834 C CA . GLY A 1 106 ? 43.123 25.811 -29.911 1.00 48.84 106 GLY A CA 1
ATOM 835 C C . GLY A 1 106 ? 41.659 25.346 -30.040 1.00 48.84 106 GLY A C 1
ATOM 836 O O . GLY A 1 106 ? 41.202 24.968 -31.114 1.00 48.84 106 GLY A O 1
ATOM 837 N N . GLU A 1 107 ? 40.868 25.584 -28.989 1.00 50.81 107 GLU A N 1
ATOM 838 C CA . GLU A 1 107 ? 39.435 25.253 -28.839 1.00 50.81 107 GLU A CA 1
ATOM 839 C C . GLU A 1 107 ? 38.460 26.381 -29.286 1.00 50.81 107 GLU A C 1
ATOM 841 O O . GLU A 1 107 ? 37.341 26.509 -28.789 1.00 50.81 107 GLU A O 1
ATOM 846 N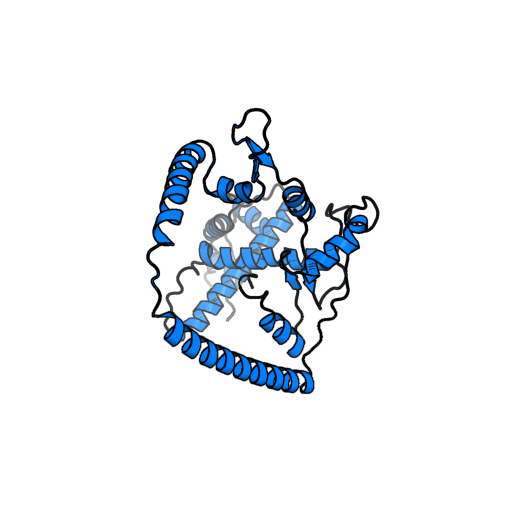 N . ALA A 1 108 ? 38.863 27.256 -30.215 1.00 47.44 108 ALA A N 1
ATOM 847 C CA . ALA A 1 108 ? 38.096 28.471 -30.546 1.00 47.44 108 ALA A CA 1
ATOM 848 C C . ALA A 1 108 ? 37.107 28.326 -31.727 1.00 47.44 108 ALA A C 1
ATOM 850 O O . ALA A 1 108 ? 36.192 29.140 -31.864 1.00 47.44 108 ALA A O 1
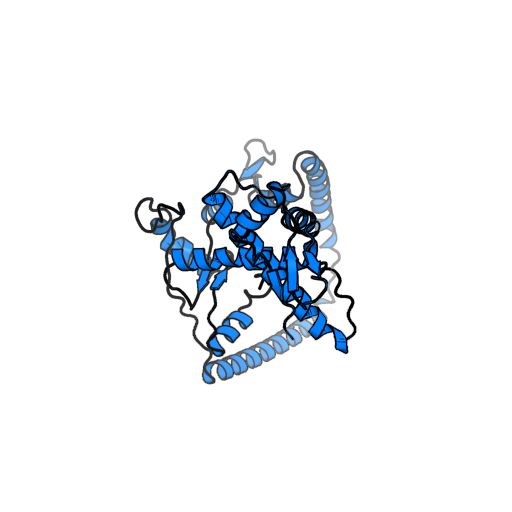ATOM 851 N N . ALA A 1 109 ? 37.226 27.286 -32.562 1.00 42.22 109 ALA A N 1
ATOM 852 C CA . ALA A 1 109 ? 36.369 27.104 -33.745 1.00 42.22 109 ALA A CA 1
ATOM 853 C C . ALA A 1 109 ? 35.072 26.308 -33.473 1.00 42.22 109 ALA A C 1
ATOM 855 O O . ALA A 1 109 ? 34.079 26.476 -34.179 1.00 42.22 109 ALA A O 1
ATOM 856 N N . VAL A 1 110 ? 35.020 25.498 -32.407 1.00 42.53 110 VAL A N 1
ATOM 857 C CA . VAL A 1 110 ? 33.845 24.660 -32.068 1.00 42.53 110 VAL A CA 1
ATOM 858 C C . VAL A 1 110 ? 32.695 25.486 -31.465 1.00 42.53 110 VAL A C 1
ATOM 860 O O . VAL A 1 110 ? 31.527 25.092 -31.518 1.00 42.53 110 VAL A O 1
ATOM 863 N N . LYS A 1 111 ? 32.993 26.678 -30.930 1.00 47.44 111 LYS A N 1
ATOM 864 C CA . LYS A 1 111 ? 32.023 27.529 -30.223 1.00 47.44 111 LYS A CA 1
ATOM 865 C C . LYS A 1 111 ? 31.095 28.333 -31.153 1.00 47.44 111 LYS A C 1
ATOM 867 O O . LYS A 1 111 ? 30.035 28.747 -30.699 1.00 47.44 111 LYS A O 1
ATOM 872 N N . ARG A 1 112 ? 31.431 28.506 -32.444 1.00 44.47 112 ARG A N 1
ATOM 873 C CA . ARG A 1 112 ? 30.602 29.251 -33.425 1.00 44.47 112 ARG A CA 1
ATOM 874 C C . ARG A 1 112 ? 29.533 28.413 -34.139 1.00 44.47 112 ARG A C 1
ATOM 876 O O . ARG A 1 112 ? 28.574 28.983 -34.641 1.00 44.47 112 ARG A O 1
ATOM 883 N N . VAL A 1 113 ? 29.642 27.081 -34.142 1.00 44.56 113 VAL A N 1
ATOM 884 C CA . VAL A 1 113 ? 28.641 26.196 -34.782 1.00 44.56 113 VAL A CA 1
ATOM 885 C C . VAL A 1 113 ? 27.501 25.818 -33.818 1.00 44.56 113 VAL A C 1
ATOM 887 O O . VAL A 1 113 ? 26.382 25.552 -34.245 1.00 44.56 113 VAL A O 1
ATOM 890 N N . LYS A 1 114 ? 27.734 25.861 -32.498 1.00 41.09 114 LYS A N 1
ATOM 891 C CA . LYS A 1 114 ? 26.723 25.507 -31.479 1.00 41.09 114 LYS A CA 1
ATOM 892 C C . LYS A 1 114 ? 25.708 26.619 -31.169 1.00 41.09 114 LYS A C 1
ATOM 894 O O . LYS A 1 114 ? 24.620 26.313 -30.691 1.00 41.09 114 LYS A O 1
ATOM 899 N N . SER A 1 115 ? 26.030 27.887 -31.431 1.00 45.97 115 SER A N 1
ATOM 900 C CA . SER A 1 115 ? 25.185 29.035 -31.060 1.00 45.97 115 SER A CA 1
ATOM 901 C C . SER A 1 115 ? 24.020 29.289 -32.024 1.00 45.97 115 SER A C 1
ATOM 903 O O . SER A 1 115 ? 22.955 29.699 -31.576 1.00 45.97 115 SER A O 1
ATOM 905 N N . SER A 1 116 ? 24.166 28.969 -33.314 1.00 45.41 116 SER A N 1
ATOM 906 C CA . SER A 1 116 ? 23.129 29.244 -34.324 1.00 45.41 116 SER A CA 1
ATOM 907 C C . SER A 1 116 ? 22.001 28.192 -34.342 1.00 45.41 116 SER A C 1
ATOM 909 O O . SER A 1 116 ? 20.839 28.518 -34.573 1.00 45.41 116 SER A O 1
ATOM 911 N N . ALA A 1 117 ? 22.300 26.940 -33.969 1.00 38.22 117 ALA A N 1
ATOM 912 C CA . ALA A 1 117 ? 21.289 25.891 -33.791 1.00 38.22 117 ALA A CA 1
ATOM 913 C C . ALA A 1 117 ? 20.488 26.042 -32.479 1.00 38.22 117 ALA A C 1
ATOM 915 O O . ALA A 1 117 ? 19.316 25.682 -32.420 1.00 38.22 117 ALA A O 1
ATOM 916 N N . ALA A 1 118 ? 21.096 26.598 -31.424 1.00 46.88 118 ALA A N 1
ATOM 917 C CA . ALA A 1 118 ? 20.448 26.778 -30.122 1.00 46.88 118 ALA A CA 1
ATOM 918 C C . ALA A 1 118 ? 19.422 27.931 -30.103 1.00 46.88 118 ALA A C 1
ATOM 920 O O . ALA A 1 118 ? 18.429 27.857 -29.378 1.00 46.88 118 ALA A O 1
ATOM 921 N N . GLU A 1 119 ? 19.625 28.977 -30.912 1.00 51.50 119 GLU A N 1
ATOM 922 C CA . GLU A 1 119 ? 18.692 30.108 -31.042 1.00 51.50 119 GLU A CA 1
ATOM 923 C C . GLU A 1 119 ? 17.427 29.762 -31.840 1.00 51.50 119 GLU A C 1
ATOM 925 O O . GLU A 1 119 ? 16.328 30.157 -31.446 1.00 51.50 119 GLU A O 1
ATOM 930 N N . LEU A 1 120 ? 17.557 28.974 -32.914 1.00 51.84 120 LEU A N 1
ATOM 931 C CA . LEU A 1 120 ? 16.415 28.481 -33.696 1.00 51.84 120 LEU A CA 1
ATOM 932 C C . LEU A 1 120 ? 15.548 27.510 -32.880 1.00 51.84 120 LEU A C 1
ATOM 934 O O . LEU A 1 120 ? 14.321 27.601 -32.903 1.00 51.84 120 LEU A O 1
ATOM 938 N N . VAL A 1 121 ? 16.179 26.645 -32.077 1.00 55.16 121 VAL A N 1
ATOM 939 C CA . VAL A 1 121 ? 15.475 25.733 -31.160 1.00 55.16 121 VAL A CA 1
ATOM 940 C C . VAL A 1 121 ? 14.714 26.504 -30.074 1.00 55.16 121 VAL A C 1
ATOM 942 O O . VAL A 1 121 ? 13.567 26.163 -29.797 1.00 55.16 121 VAL A O 1
ATOM 945 N N . ARG A 1 122 ? 15.287 27.577 -29.505 1.00 57.81 122 ARG A N 1
ATOM 946 C CA . ARG A 1 122 ? 14.614 28.413 -28.489 1.00 57.81 122 ARG A CA 1
ATOM 947 C C . ARG A 1 122 ? 13.365 29.121 -29.020 1.00 57.81 122 ARG A C 1
ATOM 949 O O . ARG A 1 122 ? 12.333 29.077 -28.355 1.00 57.81 122 ARG A O 1
ATOM 956 N N . LYS A 1 123 ? 13.437 29.724 -30.214 1.00 58.88 123 LYS A N 1
ATOM 957 C CA . LYS A 1 123 ? 12.295 30.428 -30.831 1.00 58.88 123 LYS A CA 1
ATOM 958 C C . LYS A 1 123 ? 11.141 29.481 -31.179 1.00 58.88 123 LYS A C 1
ATOM 960 O O . LYS A 1 123 ? 9.981 29.836 -30.976 1.00 58.88 123 LYS A O 1
ATOM 965 N N . GLN A 1 124 ? 11.446 28.263 -31.634 1.00 56.41 124 GLN A N 1
ATOM 966 C CA . GLN A 1 124 ? 10.427 27.247 -31.918 1.00 56.41 124 GLN A CA 1
ATOM 967 C C . GLN A 1 124 ? 9.832 26.639 -30.633 1.00 56.41 124 GLN A C 1
ATOM 969 O O . GLN A 1 124 ? 8.632 26.367 -30.567 1.00 56.41 124 GLN A O 1
ATOM 974 N N . GLU A 1 125 ? 10.645 26.445 -29.586 1.00 55.62 125 GLU A N 1
ATOM 975 C CA . GLU A 1 125 ? 10.178 25.955 -28.282 1.00 55.62 125 GLU A CA 1
ATOM 976 C C . GLU A 1 125 ? 9.258 26.966 -27.571 1.00 55.62 125 GLU A C 1
ATOM 978 O O . GLU A 1 125 ? 8.280 26.539 -26.959 1.00 55.62 125 GLU A O 1
ATOM 983 N N . GLU A 1 126 ? 9.484 28.278 -27.709 1.00 60.97 126 GLU A N 1
ATOM 984 C CA . GLU A 1 126 ? 8.603 29.349 -27.198 1.00 60.97 126 GLU A CA 1
ATOM 985 C C . GLU A 1 126 ? 7.245 29.440 -27.917 1.00 60.97 126 GLU A C 1
ATOM 987 O O . GLU A 1 126 ? 6.238 29.789 -27.297 1.00 60.97 126 GLU A O 1
ATOM 992 N N . GLN A 1 127 ? 7.182 29.107 -29.210 1.00 60.06 127 GLN A N 1
ATOM 993 C CA . GLN A 1 127 ? 5.918 29.057 -29.954 1.00 60.06 127 GLN A CA 1
ATOM 994 C C . GLN A 1 127 ? 5.118 27.777 -29.653 1.00 60.06 127 GLN A C 1
ATOM 996 O O . GLN A 1 127 ? 3.907 27.847 -29.447 1.00 60.06 127 GLN A O 1
ATOM 1001 N N . ASN A 1 128 ? 5.783 26.621 -29.529 1.00 55.88 128 ASN A N 1
ATOM 1002 C CA . ASN A 1 128 ? 5.126 25.341 -29.221 1.00 55.88 128 ASN A CA 1
ATOM 1003 C C . ASN A 1 128 ? 4.645 25.233 -27.760 1.00 55.88 128 ASN A C 1
ATOM 1005 O O . ASN A 1 128 ? 3.636 24.580 -27.487 1.00 55.88 128 ASN A O 1
ATOM 1009 N N . SER A 1 129 ? 5.323 25.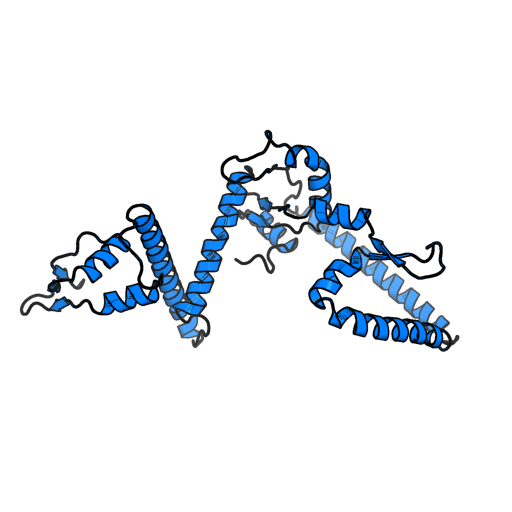891 -26.813 1.00 52.91 129 SER A N 1
ATOM 1010 C CA . SER A 1 129 ? 4.950 25.889 -25.385 1.00 52.91 129 SER A CA 1
ATOM 1011 C C . SER A 1 129 ? 3.691 26.704 -25.056 1.00 52.91 129 SER A C 1
ATOM 1013 O O . SER A 1 129 ? 3.159 26.572 -23.955 1.00 52.91 129 SER A O 1
ATOM 1015 N N . LYS A 1 130 ? 3.161 27.488 -26.009 1.00 58.38 130 LYS A N 1
ATOM 1016 C CA . LYS A 1 130 ? 1.851 28.155 -25.887 1.00 58.38 130 LYS A CA 1
ATOM 1017 C C . LYS A 1 130 ? 0.662 27.247 -26.231 1.00 58.38 130 LYS A C 1
ATOM 1019 O O . LYS A 1 130 ? -0.459 27.577 -25.860 1.00 58.38 130 LYS A O 1
ATOM 1024 N N . LEU A 1 131 ? 0.889 26.123 -26.921 1.00 58.66 131 LEU A N 1
ATOM 1025 C CA . LEU A 1 131 ? -0.165 25.209 -27.392 1.00 58.66 131 LEU A CA 1
ATOM 1026 C C . LEU A 1 131 ? -0.168 23.852 -26.667 1.00 58.66 131 LEU A C 1
ATOM 1028 O O . LEU A 1 131 ? -1.197 23.181 -26.639 1.00 58.66 131 LEU A O 1
ATOM 1032 N N . ILE A 1 132 ? 0.959 23.437 -26.077 1.00 59.25 132 ILE A N 1
ATOM 1033 C CA . ILE A 1 132 ? 1.107 22.148 -25.386 1.00 59.25 132 ILE A CA 1
ATOM 1034 C C . ILE A 1 132 ? 1.819 22.371 -24.050 1.00 59.25 132 ILE A C 1
ATOM 1036 O O . ILE A 1 132 ? 2.871 23.007 -24.000 1.00 59.25 132 ILE A O 1
ATOM 1040 N N . ASP A 1 133 ? 1.272 21.799 -22.974 1.00 71.69 133 ASP A N 1
ATOM 1041 C CA . ASP A 1 133 ? 1.880 21.836 -21.642 1.00 71.69 133 ASP A CA 1
ATOM 1042 C C . ASP A 1 133 ? 3.356 21.357 -21.683 1.00 71.69 133 ASP A C 1
ATOM 1044 O O . ASP A 1 133 ? 3.646 20.295 -22.250 1.00 71.69 133 ASP A O 1
ATOM 1048 N N . PRO A 1 134 ? 4.314 22.082 -21.068 1.00 67.56 134 PRO A N 1
ATOM 1049 C CA . PRO A 1 134 ? 5.738 21.741 -21.126 1.00 67.56 134 PRO A CA 1
ATOM 1050 C C . PRO A 1 134 ? 6.074 20.321 -20.641 1.00 67.56 134 PRO A C 1
ATOM 1052 O O . PRO A 1 134 ? 7.003 19.681 -21.151 1.00 67.56 134 PRO A O 1
ATOM 1055 N N . VAL A 1 135 ? 5.321 19.791 -19.670 1.00 69.69 135 VAL A N 1
ATOM 1056 C CA . VAL A 1 135 ? 5.517 18.430 -19.150 1.00 69.69 135 VAL A CA 1
ATOM 1057 C C . VAL A 1 135 ? 5.023 17.395 -20.160 1.00 69.69 135 VAL A C 1
ATOM 1059 O O . VAL A 1 135 ? 5.665 16.354 -20.340 1.00 69.69 135 VAL A O 1
ATOM 1062 N N . GLN A 1 136 ? 3.911 17.670 -20.843 1.00 62.41 136 GLN A N 1
ATOM 1063 C CA . GLN A 1 136 ? 3.410 16.848 -21.945 1.00 62.41 136 GLN A CA 1
ATOM 1064 C C . GLN A 1 136 ? 4.364 16.868 -23.144 1.00 62.41 136 GLN A C 1
ATOM 1066 O O . GLN A 1 136 ? 4.724 15.800 -23.645 1.00 62.41 136 GLN A O 1
ATOM 1071 N N . TRP A 1 137 ? 4.864 18.040 -23.544 1.00 69.62 137 TRP A N 1
ATOM 1072 C CA . TRP A 1 137 ? 5.804 18.171 -24.660 1.00 69.62 137 TRP A CA 1
ATOM 1073 C C . TRP A 1 137 ? 7.076 17.351 -24.440 1.00 69.62 137 TRP A C 1
ATOM 1075 O O . TRP A 1 137 ? 7.467 16.560 -25.298 1.00 69.62 137 TRP A O 1
ATOM 1085 N N . LYS A 1 138 ? 7.672 17.422 -23.242 1.00 71.50 138 LYS A N 1
ATOM 1086 C CA . LYS A 1 138 ? 8.860 16.625 -22.890 1.00 71.50 138 LYS A CA 1
ATOM 1087 C C . LYS A 1 138 ? 8.623 15.114 -23.017 1.00 71.50 138 LYS A C 1
ATOM 1089 O O . LYS A 1 138 ? 9.545 14.368 -23.342 1.00 71.50 138 LYS A O 1
ATOM 1094 N N . LYS A 1 139 ? 7.394 14.647 -22.766 1.00 69.12 139 LYS A N 1
ATOM 1095 C CA . LYS A 1 139 ? 7.016 13.230 -22.899 1.00 69.12 139 LYS A CA 1
ATOM 1096 C C . LYS A 1 139 ? 6.773 12.812 -24.346 1.00 69.12 139 LYS A C 1
ATOM 1098 O O . LYS A 1 139 ? 7.012 11.643 -24.645 1.00 69.12 139 LYS A O 1
ATOM 1103 N N . ILE A 1 140 ? 6.276 13.711 -25.192 1.00 68.94 140 ILE A N 1
ATOM 1104 C CA . ILE A 1 140 ? 5.885 13.422 -26.580 1.00 68.94 140 ILE A CA 1
ATOM 1105 C C . ILE A 1 140 ? 7.072 13.601 -27.535 1.00 68.94 140 ILE A C 1
ATOM 1107 O O . ILE A 1 140 ? 7.267 12.760 -28.407 1.00 68.94 140 ILE A O 1
ATOM 1111 N N . LYS A 1 141 ? 7.925 14.613 -27.309 1.00 75.00 141 LYS A N 1
ATOM 1112 C CA . LYS A 1 141 ? 9.075 14.982 -28.160 1.00 75.00 141 LYS A CA 1
ATOM 1113 C C . LYS A 1 141 ? 9.979 13.802 -28.529 1.00 75.00 141 LYS A C 1
ATOM 1115 O O . LYS A 1 141 ? 10.489 13.761 -29.638 1.00 75.00 141 LYS A O 1
ATOM 1120 N N . ARG A 1 142 ? 10.159 12.820 -27.635 1.00 74.56 142 ARG A N 1
ATOM 1121 C CA . ARG A 1 142 ? 10.987 11.624 -27.906 1.00 74.56 142 ARG A CA 1
ATOM 1122 C C . ARG A 1 142 ? 10.515 10.820 -29.124 1.00 74.56 142 ARG A C 1
ATOM 1124 O O . ARG A 1 142 ? 11.355 10.318 -29.859 1.00 74.56 142 ARG A O 1
ATOM 1131 N N . PHE A 1 143 ? 9.202 10.769 -29.353 1.00 76.06 143 PHE A N 1
ATOM 1132 C CA . PHE A 1 143 ? 8.572 10.000 -30.427 1.00 76.06 143 PHE A CA 1
ATOM 1133 C C . PHE A 1 143 ? 8.470 10.776 -31.739 1.00 76.06 143 PHE A C 1
ATOM 1135 O O . PHE A 1 143 ? 7.876 10.276 -32.687 1.00 76.06 143 PHE A O 1
ATOM 1142 N N . LEU A 1 144 ? 8.992 12.000 -31.800 1.00 76.94 144 LEU A N 1
ATOM 1143 C CA . LEU A 1 144 ? 8.915 12.861 -32.972 1.00 76.94 144 LEU A CA 1
ATOM 1144 C C . LEU A 1 144 ? 10.320 13.102 -33.523 1.00 76.94 144 LEU A C 1
ATOM 1146 O O . LEU A 1 144 ? 11.294 13.181 -32.771 1.00 76.94 144 LEU A O 1
ATOM 1150 N N . TYR A 1 145 ? 10.431 13.223 -34.840 1.00 78.25 145 TYR A N 1
ATOM 1151 C CA . TYR A 1 145 ? 11.651 13.660 -35.508 1.00 78.25 145 TYR A CA 1
ATOM 1152 C C . TYR A 1 145 ? 11.319 14.620 -36.649 1.00 78.25 145 TYR A C 1
ATOM 1154 O O . TYR A 1 145 ? 10.233 14.572 -37.224 1.00 78.25 145 TYR A O 1
ATOM 1162 N N . GLU A 1 146 ? 12.259 15.502 -36.962 1.00 76.38 146 GLU A N 1
ATOM 1163 C CA . GLU A 1 146 ? 12.152 16.425 -38.087 1.00 76.38 146 GLU A CA 1
ATOM 1164 C C . GLU A 1 146 ? 12.466 15.669 -39.387 1.00 76.38 146 GLU A C 1
ATOM 1166 O O . GLU A 1 146 ? 13.582 15.181 -39.586 1.00 76.38 146 GLU A O 1
ATOM 1171 N N . ASN A 1 147 ? 11.473 15.525 -40.262 1.00 70.75 147 ASN A N 1
ATOM 1172 C CA . ASN A 1 147 ? 11.623 14.864 -41.548 1.00 70.75 147 ASN A CA 1
ATOM 1173 C C . ASN A 1 147 ? 12.001 15.891 -42.618 1.00 70.75 147 ASN A C 1
ATOM 1175 O O . ASN A 1 147 ? 11.161 16.614 -43.143 1.00 70.75 147 ASN A O 1
ATOM 1179 N N . ARG A 1 148 ? 13.290 15.915 -42.953 1.00 66.81 148 ARG A N 1
ATOM 1180 C CA . ARG A 1 148 ? 13.880 16.816 -43.956 1.00 66.81 148 ARG A CA 1
ATOM 1181 C C . ARG A 1 148 ? 13.774 16.304 -45.396 1.00 66.81 148 ARG A C 1
ATOM 1183 O O . ARG A 1 148 ? 14.395 16.865 -46.283 1.00 66.81 148 ARG A O 1
ATOM 1190 N N . ARG A 1 149 ? 13.069 15.190 -45.626 1.00 59.59 149 ARG A N 1
ATOM 1191 C CA . ARG A 1 149 ? 12.879 14.579 -46.957 1.00 59.59 149 ARG A CA 1
ATOM 1192 C C . ARG A 1 149 ? 11.468 14.813 -47.511 1.00 59.59 149 ARG A C 1
ATOM 1194 O O . ARG A 1 149 ? 11.043 14.086 -48.407 1.00 59.59 149 ARG A O 1
ATOM 1201 N N . ALA A 1 150 ? 10.711 15.743 -46.930 1.00 59.72 150 ALA A N 1
ATOM 1202 C CA . ALA A 1 150 ? 9.371 16.066 -47.402 1.00 59.72 150 ALA A CA 1
ATOM 1203 C C . ALA A 1 150 ? 9.432 16.689 -48.809 1.00 59.72 150 ALA A C 1
ATOM 1205 O O . ALA A 1 150 ? 10.393 17.374 -49.148 1.00 59.72 150 ALA A O 1
ATOM 1206 N N . LYS A 1 151 ? 8.410 16.408 -49.629 1.00 52.50 151 LYS A N 1
ATOM 1207 C CA . LYS A 1 151 ? 8.368 16.722 -51.070 1.00 52.50 151 LYS A CA 1
ATOM 1208 C C . LYS A 1 151 ? 8.475 18.217 -51.414 1.00 52.50 151 LYS A C 1
ATOM 1210 O O . LYS A 1 151 ? 8.800 18.508 -52.558 1.00 52.50 151 LYS A O 1
ATOM 1215 N N . ASP A 1 152 ? 8.272 19.110 -50.447 1.00 57.28 152 ASP A N 1
ATOM 1216 C CA . ASP A 1 152 ? 8.178 20.562 -50.655 1.00 57.28 152 ASP A CA 1
ATOM 1217 C C . ASP A 1 152 ? 9.275 21.366 -49.921 1.00 57.28 152 ASP A C 1
ATOM 1219 O O . ASP A 1 152 ? 9.107 22.553 -49.675 1.00 57.28 152 ASP A O 1
ATOM 1223 N N . ASP A 1 153 ? 10.392 20.729 -49.538 1.00 57.03 153 ASP A N 1
ATOM 1224 C CA . ASP A 1 153 ? 11.537 21.345 -48.821 1.00 57.03 153 ASP A CA 1
ATOM 1225 C C . ASP A 1 153 ? 11.190 21.978 -47.449 1.00 57.03 153 ASP A C 1
ATOM 1227 O O . ASP A 1 153 ? 12.039 22.547 -46.762 1.00 57.03 153 ASP A O 1
ATOM 1231 N N . GLU A 1 154 ? 9.946 21.815 -46.987 1.00 53.72 154 GLU A N 1
ATOM 1232 C CA . GLU A 1 154 ? 9.514 22.205 -45.649 1.00 53.72 154 GLU A CA 1
ATOM 1233 C C . GLU A 1 154 ? 9.831 21.107 -44.612 1.00 53.72 154 GLU A C 1
ATOM 1235 O O . GLU A 1 154 ? 9.532 19.926 -44.827 1.00 53.72 154 GLU A O 1
ATOM 1240 N N . PRO A 1 155 ? 10.409 21.452 -43.445 1.00 57.66 155 PRO A N 1
ATOM 1241 C CA . PRO A 1 155 ? 10.647 20.492 -42.375 1.00 57.66 155 PRO A CA 1
ATOM 1242 C C . PRO A 1 155 ? 9.320 20.052 -41.738 1.00 57.66 155 PRO A C 1
ATOM 1244 O O . PRO A 1 155 ? 8.729 20.757 -40.919 1.00 57.66 155 PRO A O 1
ATOM 1247 N N . VAL A 1 156 ? 8.862 18.844 -42.071 1.00 67.62 156 VAL A N 1
ATOM 1248 C 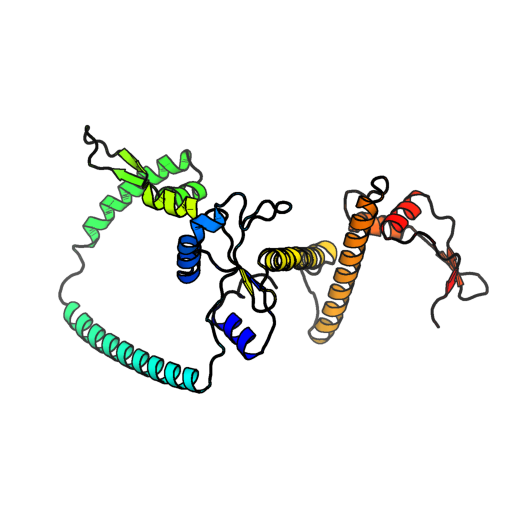CA . VAL A 1 156 ? 7.641 18.256 -41.497 1.00 67.62 156 VAL A CA 1
ATOM 1249 C C . VAL A 1 156 ? 8.001 17.362 -40.312 1.00 67.62 156 VAL A C 1
ATOM 1251 O O . VAL A 1 156 ? 8.852 16.480 -40.412 1.00 67.62 156 VAL A O 1
ATOM 1254 N N . TRP A 1 157 ? 7.339 17.527 -39.166 1.00 70.56 157 TRP A N 1
ATOM 1255 C CA . TRP A 1 157 ? 7.517 16.615 -38.031 1.00 70.56 157 TRP A CA 1
ATOM 1256 C C . TRP A 1 157 ? 6.836 15.270 -38.303 1.00 70.56 157 TRP A C 1
ATOM 1258 O O . TRP A 1 157 ? 5.652 15.213 -38.619 1.00 70.56 157 TRP A O 1
ATOM 1268 N N . SER A 1 158 ? 7.582 14.176 -38.165 1.00 74.00 158 SER A N 1
ATOM 1269 C CA . SER A 1 158 ? 7.099 12.805 -38.362 1.00 74.00 158 SER A CA 1
ATOM 1270 C C . SER A 1 158 ? 7.205 11.986 -37.073 1.00 74.00 158 SER A C 1
ATOM 1272 O O . SER A 1 158 ? 8.045 12.248 -36.209 1.00 74.00 158 SER A O 1
ATOM 1274 N N . ILE A 1 159 ? 6.333 10.984 -36.934 1.00 73.50 159 ILE A N 1
ATOM 1275 C CA . ILE A 1 159 ? 6.299 10.088 -35.773 1.00 73.50 159 ILE A CA 1
ATOM 1276 C C . ILE A 1 159 ? 7.304 8.954 -35.974 1.00 73.50 159 ILE A C 1
ATOM 1278 O O . ILE A 1 159 ? 7.306 8.272 -36.998 1.00 73.50 159 ILE A O 1
ATOM 1282 N N . LYS A 1 160 ? 8.114 8.694 -34.952 1.00 78.06 160 LYS A N 1
ATOM 1283 C CA . LYS A 1 160 ? 8.904 7.472 -34.825 1.00 78.06 160 LYS A CA 1
ATOM 1284 C C . LYS A 1 160 ? 7.989 6.328 -34.397 1.00 78.06 160 LYS A C 1
ATOM 1286 O O . LYS A 1 160 ? 7.815 6.069 -33.204 1.00 78.06 160 LYS A O 1
ATOM 1291 N N . PHE A 1 161 ? 7.368 5.673 -35.373 1.00 70.75 161 PHE A N 1
ATOM 1292 C CA . PHE A 1 161 ? 6.404 4.603 -35.114 1.00 70.75 161 PHE A CA 1
ATOM 1293 C C . PHE A 1 161 ? 6.991 3.459 -34.282 1.00 70.75 161 PHE A C 1
ATOM 1295 O O . PHE A 1 161 ? 6.301 2.966 -33.396 1.00 70.75 161 PHE A O 1
ATOM 1302 N N . ASP A 1 162 ? 8.259 3.098 -34.482 1.00 72.88 162 ASP A N 1
ATOM 1303 C CA . ASP A 1 162 ? 8.902 2.015 -33.729 1.00 72.88 162 ASP A CA 1
ATOM 1304 C C . ASP A 1 162 ? 9.072 2.350 -32.241 1.00 72.88 162 ASP A C 1
ATOM 1306 O O . ASP A 1 162 ? 8.702 1.555 -31.377 1.00 72.88 162 ASP A O 1
ATOM 1310 N N . GLU A 1 163 ? 9.546 3.560 -31.920 1.00 71.62 163 GLU A N 1
ATOM 1311 C CA . GLU A 1 163 ? 9.692 4.009 -30.528 1.00 71.62 163 GLU A CA 1
ATOM 1312 C C . GLU A 1 163 ? 8.328 4.163 -29.839 1.00 71.62 163 GLU A C 1
ATOM 1314 O O . GLU A 1 163 ? 8.174 3.845 -28.656 1.00 71.62 163 GLU A O 1
ATOM 1319 N N . LEU A 1 164 ? 7.320 4.649 -30.574 1.00 72.06 164 LEU A N 1
ATOM 1320 C CA . LEU A 1 164 ? 5.958 4.771 -30.059 1.00 72.06 164 LEU A CA 1
ATOM 1321 C C . LEU A 1 164 ? 5.343 3.392 -29.802 1.00 72.06 164 LEU A C 1
ATOM 1323 O O . LEU A 1 164 ? 4.725 3.183 -28.757 1.00 72.06 164 LEU A O 1
ATOM 1327 N N . LYS A 1 165 ? 5.545 2.448 -30.724 1.00 73.19 165 LYS A N 1
ATOM 1328 C CA . LYS A 1 165 ? 5.096 1.064 -30.597 1.00 73.19 165 LYS A CA 1
ATOM 1329 C C . LYS A 1 165 ? 5.737 0.397 -29.383 1.00 73.19 165 LYS A C 1
ATOM 1331 O O . LYS A 1 165 ? 4.996 -0.096 -28.540 1.00 73.19 165 LYS A O 1
ATOM 1336 N N . GLU A 1 166 ? 7.060 0.472 -29.213 1.00 70.75 166 GLU A N 1
ATOM 1337 C CA . GLU A 1 166 ? 7.734 -0.067 -28.017 1.00 70.75 166 GLU A CA 1
ATOM 1338 C C . GLU A 1 166 ? 7.155 0.553 -26.735 1.00 70.75 166 GLU A C 1
ATOM 1340 O O . GLU A 1 166 ? 6.826 -0.154 -25.786 1.00 70.75 166 GLU A O 1
ATOM 1345 N N . ALA A 1 167 ? 6.953 1.873 -26.701 1.00 69.19 167 ALA A N 1
ATOM 1346 C CA . ALA A 1 167 ? 6.437 2.544 -25.511 1.00 69.19 167 ALA A CA 1
ATOM 1347 C C . ALA A 1 167 ? 4.986 2.175 -25.165 1.00 69.19 167 ALA A C 1
ATOM 1349 O O . ALA A 1 167 ? 4.636 2.160 -23.983 1.00 69.19 167 ALA A O 1
ATOM 1350 N N . VAL A 1 168 ? 4.140 1.912 -26.165 1.00 73.00 168 VAL A N 1
ATOM 1351 C CA . VAL A 1 168 ? 2.756 1.456 -25.969 1.00 73.00 168 VAL A CA 1
ATOM 1352 C C . VAL A 1 168 ? 2.722 -0.010 -25.546 1.00 73.00 168 VAL A C 1
ATOM 1354 O O . VAL A 1 168 ? 1.921 -0.361 -24.686 1.00 73.00 168 VAL A O 1
ATOM 1357 N N . GLU A 1 169 ? 3.617 -0.845 -26.074 1.00 71.56 169 GLU A N 1
ATOM 1358 C CA . GLU A 1 169 ? 3.654 -2.282 -25.782 1.00 71.56 169 GLU A CA 1
ATOM 1359 C C . GLU A 1 169 ? 3.913 -2.603 -24.307 1.00 71.56 169 GLU A C 1
ATOM 1361 O O . GLU A 1 169 ? 3.340 -3.552 -23.783 1.00 71.56 169 GLU A O 1
ATOM 1366 N N . VAL A 1 170 ? 4.735 -1.807 -23.619 1.00 69.81 170 VAL A N 1
ATOM 1367 C CA . VAL A 1 170 ? 5.015 -1.999 -22.182 1.00 69.81 170 VAL A CA 1
ATOM 1368 C C . VAL A 1 170 ? 4.054 -1.195 -21.290 1.00 69.81 170 VAL A C 1
ATOM 1370 O O . VAL A 1 170 ? 4.118 -1.254 -20.057 1.00 69.81 170 VAL A O 1
ATOM 1373 N N . LYS A 1 171 ? 3.170 -0.384 -21.883 1.00 72.75 171 LYS A N 1
ATOM 1374 C CA . LYS A 1 171 ? 2.286 0.518 -21.141 1.00 72.75 171 LYS A CA 1
ATOM 1375 C C . LYS A 1 171 ? 1.186 -0.287 -20.454 1.00 72.75 171 LYS A C 1
ATOM 1377 O O . LYS A 1 171 ? 0.375 -0.932 -21.101 1.00 72.75 171 LYS A O 1
ATOM 1382 N N . GLY A 1 172 ? 1.140 -0.201 -19.126 1.00 73.88 172 GLY A N 1
ATOM 1383 C CA . GLY A 1 172 ? 0.189 -0.955 -18.303 1.00 73.88 172 GLY A CA 1
ATOM 1384 C C . GLY A 1 172 ? 0.744 -2.276 -17.767 1.00 73.88 172 GLY A C 1
ATOM 1385 O O . GLY A 1 172 ? 0.163 -2.825 -16.835 1.00 73.88 172 GLY A O 1
ATOM 1386 N N . CYS A 1 173 ? 1.898 -2.740 -18.261 1.00 85.31 173 CYS A N 1
ATOM 1387 C CA . CYS A 1 173 ? 2.602 -3.867 -17.661 1.00 85.31 173 CYS A CA 1
ATOM 1388 C C . CYS A 1 173 ? 3.138 -3.500 -16.272 1.00 85.31 173 CYS A C 1
ATOM 1390 O O . CYS A 1 173 ? 3.488 -2.353 -15.984 1.00 85.31 173 CYS A O 1
ATOM 1392 N N . GLN A 1 174 ? 3.222 -4.504 -15.409 1.00 87.31 174 GLN A N 1
ATOM 1393 C CA . GLN A 1 174 ? 3.797 -4.405 -14.076 1.00 87.31 174 GLN A CA 1
ATOM 1394 C C . GLN A 1 174 ? 4.703 -5.610 -13.859 1.00 87.31 174 GLN A C 1
ATOM 1396 O O . GLN A 1 174 ? 4.416 -6.694 -14.358 1.00 87.31 174 GLN A O 1
ATOM 1401 N N . ALA A 1 175 ? 5.790 -5.416 -13.120 1.00 89.81 175 ALA A N 1
ATOM 1402 C CA . ALA A 1 175 ? 6.717 -6.483 -12.781 1.00 89.81 175 ALA A CA 1
ATOM 1403 C C . ALA A 1 175 ? 6.881 -6.527 -11.264 1.00 89.81 175 ALA A C 1
ATOM 1405 O O . ALA A 1 175 ? 7.122 -5.499 -10.630 1.00 89.81 175 ALA A O 1
ATOM 1406 N N . ILE A 1 176 ? 6.719 -7.715 -10.686 1.00 89.44 176 ILE A N 1
ATOM 1407 C CA . ILE A 1 176 ? 6.864 -7.961 -9.253 1.00 89.44 176 ILE A CA 1
ATOM 1408 C C . ILE A 1 176 ? 7.874 -9.090 -9.080 1.00 89.44 176 ILE A C 1
ATOM 1410 O O . ILE A 1 176 ? 7.743 -10.134 -9.712 1.00 89.44 176 ILE A O 1
ATOM 1414 N N . ARG A 1 177 ? 8.857 -8.880 -8.207 1.00 88.38 177 ARG A N 1
ATOM 1415 C CA . ARG A 1 177 ? 9.785 -9.909 -7.736 1.00 88.38 177 ARG A CA 1
ATOM 1416 C C . ARG A 1 177 ? 9.360 -10.378 -6.354 1.00 88.38 177 ARG A C 1
ATOM 1418 O O . ARG A 1 177 ? 9.059 -9.550 -5.491 1.00 88.38 177 ARG A O 1
ATOM 1425 N N . SER A 1 178 ? 9.373 -11.685 -6.120 1.00 88.19 178 SER A N 1
ATOM 1426 C CA . SER A 1 178 ? 9.104 -12.249 -4.800 1.00 88.19 178 SER A CA 1
ATOM 1427 C C . SER A 1 178 ? 9.823 -13.576 -4.581 1.00 88.19 178 SER A C 1
ATOM 1429 O O . SER A 1 178 ? 9.907 -14.386 -5.496 1.00 88.19 178 SER A O 1
ATOM 1431 N N . ASN A 1 179 ? 10.279 -13.804 -3.346 1.00 88.25 179 ASN A N 1
ATOM 1432 C CA . ASN A 1 179 ? 10.668 -15.122 -2.826 1.00 88.25 179 ASN A CA 1
ATOM 1433 C C . ASN A 1 179 ? 9.628 -15.699 -1.838 1.00 88.25 179 ASN A C 1
ATOM 1435 O O . ASN A 1 179 ? 9.869 -16.726 -1.210 1.00 88.25 179 ASN A O 1
ATOM 1439 N N . ALA A 1 180 ? 8.503 -15.006 -1.641 1.00 87.06 180 ALA A N 1
ATOM 1440 C CA . ALA A 1 180 ? 7.487 -15.338 -0.647 1.00 87.06 180 ALA A CA 1
ATOM 1441 C C . ALA A 1 180 ? 6.259 -16.024 -1.257 1.00 87.06 180 ALA A C 1
ATOM 1443 O O . ALA A 1 180 ? 5.633 -16.836 -0.582 1.00 87.06 180 ALA A O 1
ATOM 1444 N N . GLU A 1 181 ? 5.914 -15.682 -2.500 1.00 90.25 181 GLU A N 1
ATOM 1445 C CA . GLU A 1 181 ? 4.755 -16.212 -3.217 1.00 90.25 181 GLU A CA 1
ATOM 1446 C C . GLU A 1 181 ? 5.088 -16.364 -4.705 1.00 90.25 181 GLU A C 1
ATOM 1448 O O . GLU A 1 181 ? 5.575 -15.424 -5.336 1.00 90.25 181 GLU A O 1
ATOM 1453 N N . SER A 1 182 ? 4.811 -17.543 -5.263 1.00 90.38 182 SER A N 1
ATOM 1454 C CA . SER A 1 182 ? 5.076 -17.866 -6.670 1.00 90.38 182 SER A CA 1
ATOM 1455 C C . SER A 1 182 ? 3.856 -17.636 -7.559 1.00 90.38 182 SER A C 1
ATOM 1457 O O . SER A 1 182 ? 4.010 -17.400 -8.756 1.00 90.38 182 SER A O 1
ATOM 1459 N N . ASN A 1 183 ? 2.638 -17.686 -7.007 1.00 90.88 183 ASN A N 1
ATOM 1460 C CA . ASN A 1 183 ? 1.428 -17.401 -7.764 1.00 90.88 183 ASN A CA 1
ATOM 1461 C C . ASN A 1 183 ? 1.331 -15.890 -8.056 1.00 90.88 183 ASN A C 1
ATOM 1463 O O . ASN A 1 183 ? 1.236 -15.087 -7.122 1.00 90.88 183 ASN A O 1
ATOM 1467 N N . PRO A 1 184 ? 1.292 -15.469 -9.333 1.00 91.00 184 PRO A N 1
ATOM 1468 C CA . PRO A 1 184 ? 1.390 -14.056 -9.683 1.00 91.00 184 PRO A CA 1
ATOM 1469 C C . PRO A 1 184 ? 0.170 -13.236 -9.228 1.00 91.00 184 PRO A C 1
ATOM 1471 O O . PRO A 1 184 ? 0.311 -12.063 -8.877 1.00 91.00 184 PRO A O 1
ATOM 1474 N N . PHE A 1 185 ? -1.023 -13.836 -9.164 1.00 90.88 185 PHE A N 1
ATOM 1475 C CA . PHE A 1 185 ? -2.240 -13.150 -8.718 1.00 90.88 185 PHE A CA 1
ATOM 1476 C C . PHE A 1 185 ? -2.253 -12.954 -7.203 1.00 90.88 185 PHE A C 1
ATOM 1478 O O . PHE A 1 185 ? -2.600 -11.874 -6.713 1.00 90.88 185 PHE A O 1
ATOM 1485 N N . VAL A 1 186 ? -1.822 -13.971 -6.453 1.00 89.31 186 VAL A N 1
ATOM 1486 C CA . VAL A 1 186 ? -1.683 -13.880 -4.993 1.00 89.31 186 VAL A CA 1
ATOM 1487 C C . VAL A 1 186 ? -0.577 -12.889 -4.637 1.00 89.31 186 VAL A C 1
ATOM 1489 O O . VAL A 1 186 ? -0.804 -12.003 -3.810 1.00 89.31 186 VAL A O 1
ATOM 1492 N N . ALA A 1 187 ? 0.568 -12.945 -5.324 1.00 89.94 187 ALA A N 1
ATOM 1493 C CA . ALA A 1 187 ? 1.662 -11.995 -5.152 1.00 89.94 187 ALA A CA 1
ATOM 1494 C C . ALA A 1 187 ? 1.207 -10.550 -5.412 1.00 89.94 187 ALA A C 1
ATOM 1496 O O . ALA A 1 187 ? 1.498 -9.659 -4.613 1.00 89.94 187 ALA A O 1
ATOM 1497 N N . LEU A 1 188 ? 0.422 -10.306 -6.469 1.00 89.00 188 LEU A N 1
ATOM 1498 C CA . LEU A 1 188 ? -0.150 -8.986 -6.734 1.00 89.00 188 LEU A CA 1
ATOM 1499 C C . LEU A 1 188 ? -1.149 -8.557 -5.652 1.00 89.00 188 LEU A C 1
ATOM 1501 O O . LEU A 1 188 ? -1.143 -7.395 -5.245 1.00 89.00 188 LEU A O 1
ATOM 1505 N N . LYS A 1 189 ? -2.007 -9.463 -5.171 1.00 87.69 189 LYS A N 1
ATOM 1506 C CA . LYS A 1 189 ? -2.961 -9.169 -4.092 1.00 87.69 189 LYS A CA 1
ATOM 1507 C C . LYS A 1 189 ? -2.231 -8.773 -2.807 1.00 87.69 189 LYS A C 1
ATOM 1509 O O . LYS A 1 189 ? -2.570 -7.748 -2.218 1.00 87.69 189 LYS A O 1
ATOM 1514 N N . LEU A 1 190 ? -1.206 -9.530 -2.417 1.00 87.06 190 LEU A N 1
ATOM 1515 C CA . LEU A 1 190 ? -0.336 -9.217 -1.280 1.00 87.06 190 LEU A CA 1
ATOM 1516 C C . LEU A 1 190 ? 0.400 -7.890 -1.492 1.00 87.06 190 LEU A C 1
ATOM 1518 O O . LEU A 1 190 ? 0.427 -7.041 -0.604 1.00 87.06 190 LEU A O 1
ATOM 1522 N N . TYR A 1 191 ? 0.923 -7.651 -2.695 1.00 86.19 191 TYR A N 1
ATOM 1523 C CA . TYR A 1 191 ? 1.567 -6.385 -3.026 1.00 86.19 191 TYR A CA 1
ATOM 1524 C C . TYR A 1 191 ? 0.599 -5.198 -2.897 1.00 86.19 191 TYR A C 1
ATOM 1526 O O . TYR A 1 191 ? 0.948 -4.170 -2.319 1.00 86.19 191 TYR A O 1
ATOM 1534 N N . ARG A 1 192 ? -0.652 -5.341 -3.352 1.00 84.06 192 ARG A N 1
ATOM 1535 C CA . ARG A 1 192 ? -1.699 -4.312 -3.215 1.00 84.06 192 ARG A CA 1
ATOM 1536 C C . ARG A 1 192 ? -2.062 -4.028 -1.756 1.00 84.06 192 ARG A C 1
ATOM 1538 O O . ARG A 1 192 ? -2.384 -2.883 -1.439 1.00 84.06 192 ARG A O 1
ATOM 1545 N N . GLN A 1 193 ? -1.950 -5.005 -0.849 1.00 82.25 193 GLN A N 1
ATOM 1546 C CA . GLN A 1 193 ? -2.160 -4.775 0.590 1.00 82.25 193 GLN A CA 1
ATOM 1547 C C . GLN A 1 193 ? -1.160 -3.777 1.181 1.00 82.25 193 GLN A C 1
ATOM 1549 O O . GLN A 1 193 ? -1.457 -3.143 2.190 1.00 82.25 193 GLN A O 1
ATOM 1554 N N . ARG A 1 194 ? -0.019 -3.528 0.529 1.00 77.50 194 ARG A N 1
ATOM 1555 C CA . ARG A 1 194 ? 0.895 -2.442 0.906 1.00 77.50 194 ARG A CA 1
ATOM 1556 C C . ARG A 1 194 ? 0.214 -1.079 0.953 1.00 77.50 194 ARG A C 1
ATOM 1558 O O . ARG A 1 194 ? 0.599 -0.244 1.769 1.00 77.50 194 ARG A O 1
ATOM 1565 N N . HIS A 1 195 ? -0.807 -0.850 0.129 1.00 79.94 195 HIS A N 1
ATOM 1566 C CA . HIS A 1 195 ? -1.562 0.396 0.170 1.00 79.94 195 HIS A CA 1
ATOM 1567 C C . HIS A 1 195 ? -2.175 0.650 1.560 1.00 79.94 195 HIS A C 1
ATOM 1569 O O . HIS A 1 195 ? -2.271 1.797 1.981 1.00 79.94 195 HIS A O 1
ATOM 1575 N N . ILE A 1 196 ? -2.486 -0.401 2.332 1.00 79.56 196 ILE A N 1
ATOM 1576 C CA . ILE A 1 196 ? -2.931 -0.292 3.732 1.00 79.56 196 ILE A CA 1
ATOM 1577 C C . ILE A 1 196 ? -1.851 0.372 4.595 1.00 79.56 196 ILE A C 1
ATOM 1579 O O . ILE A 1 196 ? -2.159 1.218 5.430 1.00 79.56 196 ILE A O 1
ATOM 1583 N N . ILE A 1 197 ? -0.579 0.037 4.369 1.00 78.31 197 ILE A N 1
ATOM 1584 C CA . ILE A 1 197 ? 0.556 0.634 5.082 1.00 78.31 197 ILE A CA 1
ATOM 1585 C C . ILE A 1 197 ? 0.704 2.111 4.699 1.00 78.31 197 ILE A C 1
ATOM 1587 O O . ILE A 1 197 ? 0.918 2.951 5.568 1.00 78.31 197 ILE A O 1
ATOM 1591 N N . GLU A 1 198 ? 0.570 2.450 3.416 1.00 81.31 198 GLU A N 1
ATOM 1592 C CA . GLU A 1 198 ? 0.613 3.846 2.956 1.00 81.31 198 GLU A CA 1
ATOM 1593 C C . GLU A 1 198 ? -0.545 4.672 3.524 1.00 81.31 198 GLU A C 1
ATOM 1595 O O . GLU A 1 198 ? -0.333 5.781 4.018 1.00 81.31 198 GLU A O 1
ATOM 1600 N N . GLN A 1 199 ? -1.756 4.108 3.531 1.00 80.75 199 GLN A N 1
ATOM 1601 C CA . GLN A 1 199 ? -2.907 4.694 4.214 1.00 80.75 199 GLN A CA 1
ATOM 1602 C C . GLN A 1 199 ? -2.626 4.868 5.712 1.00 80.75 199 GLN A C 1
ATOM 1604 O O . GLN A 1 199 ? -2.916 5.931 6.257 1.00 80.75 199 GLN A O 1
ATOM 1609 N N . GLY A 1 200 ? -1.993 3.886 6.360 1.00 83.69 200 GLY A N 1
ATOM 1610 C CA . GLY A 1 200 ? -1.552 3.969 7.753 1.00 83.69 200 GLY A CA 1
ATOM 1611 C C . GLY A 1 200 ? -0.579 5.125 8.001 1.00 83.69 200 GLY A C 1
ATOM 1612 O O . GLY A 1 200 ? -0.787 5.911 8.923 1.00 83.69 200 GLY A O 1
ATOM 1613 N N . PHE A 1 201 ? 0.428 5.310 7.143 1.00 82.88 201 PHE A N 1
ATOM 1614 C CA . PHE A 1 201 ? 1.343 6.455 7.230 1.00 82.88 201 PHE A CA 1
ATOM 1615 C C . PHE A 1 201 ? 0.637 7.795 7.000 1.00 82.88 201 PHE A C 1
ATOM 1617 O O . PHE A 1 201 ? 0.962 8.779 7.665 1.00 82.88 201 PHE A O 1
ATOM 1624 N N . ASN A 1 202 ? -0.337 7.852 6.092 1.00 84.44 202 ASN A N 1
ATOM 1625 C CA . ASN A 1 202 ? -1.141 9.055 5.886 1.00 84.44 202 ASN A CA 1
ATOM 1626 C C . ASN A 1 202 ? -2.006 9.373 7.116 1.00 84.44 202 ASN A C 1
ATOM 1628 O O . ASN A 1 202 ? -2.046 10.526 7.542 1.00 84.44 202 ASN A O 1
ATOM 1632 N N . GLN A 1 203 ? -2.631 8.364 7.736 1.00 82.44 203 GLN A N 1
ATOM 1633 C CA . GLN A 1 203 ? -3.357 8.516 9.003 1.00 82.44 203 GLN A CA 1
ATOM 1634 C C . GLN A 1 203 ? -2.431 9.009 10.119 1.00 82.44 203 GLN A C 1
ATOM 1636 O O . GLN A 1 203 ? -2.767 9.957 10.825 1.00 82.44 203 GLN A O 1
ATOM 1641 N N . LEU A 1 204 ? -1.239 8.424 10.248 1.00 86.12 204 LEU A N 1
ATOM 1642 C CA . LEU A 1 204 ? -0.247 8.850 11.233 1.00 86.12 204 LEU A CA 1
ATOM 1643 C C . LEU A 1 204 ? 0.079 10.343 11.090 1.00 86.12 204 LEU A C 1
ATOM 1645 O O . LEU A 1 204 ? 0.024 11.087 12.068 1.00 86.12 204 LEU A O 1
ATOM 1649 N N . LYS A 1 205 ? 0.386 10.787 9.868 1.00 84.50 205 LYS A N 1
ATOM 1650 C CA . LYS A 1 205 ? 0.802 12.168 9.592 1.00 84.50 205 LYS A CA 1
ATOM 1651 C C . LYS A 1 205 ? -0.331 13.176 9.761 1.00 84.50 205 LYS A C 1
ATOM 1653 O O . LYS A 1 205 ? -0.128 14.204 10.400 1.00 84.50 205 LYS A O 1
ATOM 1658 N N . ASN A 1 206 ? -1.497 12.883 9.190 1.00 85.38 206 ASN A N 1
ATOM 1659 C CA . ASN A 1 206 ? -2.558 13.877 9.013 1.00 85.38 206 ASN A CA 1
ATOM 1660 C C . ASN A 1 206 ? -3.630 13.809 10.107 1.00 85.38 206 ASN A C 1
ATOM 1662 O O . ASN A 1 206 ? -4.263 14.816 10.418 1.00 85.38 206 ASN A O 1
ATOM 1666 N N . GLU A 1 207 ? -3.837 12.633 10.703 1.00 84.38 207 GLU A N 1
ATOM 1667 C CA . GLU A 1 207 ? -4.928 12.409 11.653 1.00 84.38 207 GLU A CA 1
ATOM 1668 C C . GLU A 1 207 ? -4.474 12.309 13.103 1.00 84.38 207 GLU A C 1
ATOM 1670 O O . GLU A 1 207 ? -5.213 12.716 13.994 1.00 84.38 207 GLU A O 1
ATOM 1675 N N . VAL A 1 208 ? -3.268 11.791 13.341 1.00 81.81 208 VAL A N 1
ATOM 1676 C CA . VAL A 1 208 ? -2.689 11.671 14.691 1.00 81.81 208 VAL A CA 1
ATOM 1677 C C . VAL A 1 208 ? -1.678 12.794 14.970 1.00 81.81 208 VAL A C 1
ATOM 1679 O O . VAL A 1 208 ? -1.177 12.909 16.078 1.00 81.81 208 VAL A O 1
ATOM 1682 N N . GLY A 1 209 ? -1.394 13.660 13.990 1.00 80.50 209 GLY A N 1
ATOM 1683 C CA . GLY A 1 209 ? -0.452 14.777 14.144 1.00 80.50 209 GLY A CA 1
ATOM 1684 C C . GLY A 1 209 ? 1.020 14.366 14.059 1.00 80.50 209 GLY A C 1
ATOM 1685 O O . GLY A 1 209 ? 1.901 15.136 14.422 1.00 80.50 209 GLY A O 1
ATOM 1686 N N . GLY A 1 210 ? 1.320 13.164 13.557 1.00 79.56 210 GLY A N 1
ATOM 1687 C CA . GLY A 1 210 ? 2.682 12.626 13.463 1.00 79.56 210 GLY A CA 1
ATOM 1688 C C . GLY A 1 210 ? 3.558 13.290 12.396 1.00 79.56 210 GLY A C 1
ATOM 1689 O O . GLY A 1 210 ? 4.647 12.801 12.111 1.00 79.56 210 GLY A O 1
ATOM 1690 N N . SER A 1 211 ? 3.090 14.371 11.765 1.00 76.19 211 SER A N 1
ATOM 1691 C CA . SER A 1 211 ? 3.858 15.153 10.791 1.00 76.19 211 SER A CA 1
ATOM 1692 C C . SER A 1 211 ? 4.978 15.972 11.439 1.00 76.19 211 SER A C 1
ATOM 1694 O O . SER A 1 211 ? 5.985 16.232 10.782 1.00 76.19 211 SER A O 1
ATOM 1696 N N . ARG A 1 212 ? 4.831 16.346 12.717 1.00 72.38 212 ARG A N 1
ATOM 1697 C CA . ARG A 1 212 ? 5.842 17.059 13.508 1.00 72.38 212 ARG A CA 1
ATOM 1698 C C . ARG A 1 212 ? 6.017 16.361 14.849 1.00 72.38 212 ARG A C 1
ATOM 1700 O O . ARG A 1 212 ? 5.242 16.550 15.780 1.00 72.38 212 ARG A O 1
ATOM 1707 N N . PHE A 1 213 ? 7.029 15.506 14.922 1.00 72.50 213 PHE A N 1
ATOM 1708 C CA . PHE A 1 213 ? 7.352 14.765 16.133 1.00 72.50 213 PHE A CA 1
ATOM 1709 C C . PHE A 1 213 ? 8.163 15.649 17.087 1.00 72.50 213 PHE A C 1
ATOM 1711 O O . PHE A 1 213 ? 9.389 15.622 17.093 1.00 72.50 213 PHE A O 1
ATOM 1718 N N . GLU A 1 214 ? 7.484 16.471 17.884 1.00 75.81 214 GLU A N 1
ATOM 1719 C CA . GLU A 1 214 ? 8.143 17.305 18.894 1.00 75.81 214 GLU A CA 1
ATOM 1720 C C . GLU A 1 214 ? 8.485 16.454 20.122 1.00 75.81 214 GLU A C 1
ATOM 1722 O O . GLU A 1 214 ? 7.673 16.280 21.035 1.00 75.81 214 GLU A O 1
ATOM 1727 N N . ALA A 1 215 ? 9.671 15.849 20.138 1.00 79.50 215 ALA A N 1
ATOM 1728 C CA . ALA A 1 215 ? 10.137 15.015 21.239 1.00 79.50 215 ALA A CA 1
ATOM 1729 C C . ALA A 1 215 ? 11.617 15.267 21.532 1.00 79.50 215 ALA A C 1
ATOM 1731 O O . ALA A 1 215 ? 12.424 15.373 20.613 1.00 79.50 215 ALA A O 1
ATOM 1732 N N . THR A 1 216 ? 11.973 15.306 22.815 1.00 81.25 216 THR A N 1
ATOM 1733 C CA . THR A 1 216 ? 13.364 15.149 23.249 1.00 81.25 216 THR A CA 1
ATOM 1734 C C . THR A 1 216 ? 13.791 13.692 23.070 1.00 81.25 216 THR A C 1
ATOM 1736 O O . THR A 1 216 ? 12.944 12.795 23.040 1.00 81.25 216 THR A O 1
ATOM 1739 N N . GLU A 1 217 ? 15.095 13.436 22.976 1.00 81.25 217 GLU A N 1
ATOM 1740 C CA . GLU A 1 217 ? 15.648 12.094 22.743 1.00 81.25 217 GLU A CA 1
ATOM 1741 C C . GLU A 1 217 ? 15.096 11.043 23.726 1.00 81.25 217 GLU A C 1
ATOM 1743 O O . GLU A 1 217 ? 14.646 9.973 23.313 1.00 81.25 217 GLU A O 1
ATOM 1748 N N . ALA A 1 218 ? 15.000 11.399 25.012 1.00 83.56 218 ALA A N 1
ATOM 1749 C CA . ALA A 1 218 ? 14.453 10.533 26.056 1.00 83.56 218 ALA A CA 1
ATOM 1750 C C . ALA A 1 218 ? 12.959 10.195 25.860 1.00 83.56 218 ALA A C 1
ATOM 1752 O O . ALA A 1 218 ? 12.531 9.074 26.133 1.00 83.56 218 ALA A O 1
ATOM 1753 N N . ALA A 1 219 ? 12.154 11.139 25.360 1.00 85.31 219 ALA A N 1
ATOM 1754 C CA . ALA A 1 219 ? 10.714 10.953 25.157 1.00 85.31 219 ALA A CA 1
ATOM 1755 C C . ALA A 1 219 ? 10.359 10.401 23.764 1.00 85.31 219 ALA A C 1
ATOM 1757 O O . ALA A 1 219 ? 9.217 9.985 23.540 1.00 85.31 219 ALA A O 1
ATOM 1758 N N . TYR A 1 220 ? 11.311 10.392 22.825 1.00 87.38 220 TYR A N 1
ATOM 1759 C CA . TYR A 1 220 ? 11.077 10.051 21.422 1.00 87.38 220 TYR A CA 1
ATOM 1760 C C . TYR A 1 220 ? 10.473 8.656 21.254 1.00 87.38 220 TYR A C 1
ATOM 1762 O O . TYR A 1 220 ? 9.429 8.510 20.617 1.00 87.38 220 TYR A O 1
ATOM 1770 N N . ARG A 1 221 ? 11.074 7.636 21.882 1.00 88.00 221 ARG A N 1
ATOM 1771 C CA . ARG A 1 221 ? 10.597 6.245 21.784 1.00 88.00 221 ARG A CA 1
ATOM 1772 C C . ARG A 1 221 ? 9.178 6.081 22.334 1.00 88.00 221 ARG A C 1
ATOM 1774 O O . ARG A 1 221 ? 8.348 5.445 21.689 1.00 88.00 221 ARG A O 1
ATOM 1781 N N . GLY A 1 222 ? 8.889 6.690 23.485 1.00 89.62 222 GLY A N 1
ATOM 1782 C CA . GLY A 1 222 ? 7.565 6.633 24.112 1.00 89.62 222 GLY A CA 1
ATOM 1783 C C . GLY A 1 222 ? 6.494 7.320 23.266 1.00 89.62 222 GLY A C 1
ATOM 1784 O O . GLY A 1 222 ? 5.441 6.740 23.006 1.00 89.62 222 GLY A O 1
ATOM 1785 N N . LYS A 1 223 ? 6.783 8.522 22.750 1.00 87.81 223 LYS A N 1
ATOM 1786 C CA . LYS A 1 223 ? 5.870 9.207 21.827 1.00 87.81 223 LYS A CA 1
ATOM 1787 C C . LYS A 1 223 ? 5.673 8.390 20.548 1.00 87.81 223 LYS A C 1
ATOM 1789 O O . LYS A 1 223 ? 4.534 8.190 20.140 1.00 87.81 223 LYS A O 1
ATOM 1794 N N . LEU A 1 224 ? 6.735 7.847 19.951 1.00 88.25 224 LEU A N 1
ATOM 1795 C CA . LEU A 1 224 ? 6.637 7.029 18.737 1.00 88.25 224 LEU A CA 1
ATOM 1796 C C . LEU A 1 224 ? 5.713 5.827 18.942 1.00 88.25 224 LEU A C 1
ATOM 1798 O O . LEU A 1 224 ? 4.854 5.557 18.098 1.00 88.25 224 LEU A O 1
ATOM 1802 N N . PHE A 1 225 ? 5.834 5.159 20.088 1.00 90.12 225 PHE A N 1
ATOM 1803 C CA . PHE A 1 225 ? 4.950 4.066 20.468 1.00 90.12 225 PHE A CA 1
ATOM 1804 C C . PHE A 1 225 ? 3.480 4.509 20.552 1.00 90.12 225 PHE A C 1
ATOM 1806 O O . PHE A 1 225 ? 2.629 3.903 19.902 1.00 90.12 225 PHE A O 1
ATOM 1813 N N . VAL A 1 226 ? 3.177 5.596 21.272 1.00 90.38 226 VAL A N 1
ATOM 1814 C CA . VAL A 1 226 ? 1.798 6.101 21.435 1.00 90.38 226 VAL A CA 1
ATOM 1815 C C . VAL A 1 226 ? 1.164 6.462 20.090 1.00 90.38 226 VAL A C 1
ATOM 1817 O O . VAL A 1 226 ? 0.019 6.097 19.826 1.00 90.38 226 VAL A O 1
ATOM 1820 N N . TYR A 1 227 ? 1.907 7.134 19.210 1.00 89.88 227 TYR A N 1
ATOM 1821 C CA . TYR A 1 227 ? 1.419 7.497 17.879 1.00 89.88 227 TYR A CA 1
ATOM 1822 C C . TYR A 1 227 ? 1.175 6.267 16.997 1.00 89.88 227 TYR A C 1
ATOM 1824 O O . TYR A 1 227 ? 0.173 6.209 16.281 1.00 89.88 227 TYR A O 1
ATOM 1832 N N . THR A 1 228 ? 2.058 5.269 17.074 1.00 89.38 228 THR A N 1
ATOM 1833 C CA . THR A 1 228 ? 1.901 4.000 16.349 1.00 89.38 228 THR A CA 1
ATOM 1834 C C . THR A 1 228 ? 0.666 3.245 16.839 1.00 89.38 228 THR A C 1
ATOM 1836 O O . THR A 1 228 ? -0.137 2.786 16.029 1.00 89.38 228 THR A O 1
ATOM 1839 N N . LEU A 1 229 ? 0.452 3.186 18.158 1.00 91.38 229 LEU A N 1
ATOM 1840 C CA . LEU A 1 229 ? -0.732 2.573 18.756 1.00 91.38 229 LEU A CA 1
ATOM 1841 C C . LEU A 1 229 ? -2.018 3.294 18.330 1.00 91.38 229 LEU A C 1
ATOM 1843 O O . LEU A 1 229 ? -2.969 2.654 17.884 1.00 91.38 229 LEU A O 1
ATOM 1847 N N . ALA A 1 230 ? -2.039 4.627 18.402 1.00 90.50 230 ALA A N 1
ATOM 1848 C CA . ALA A 1 230 ? -3.178 5.428 17.963 1.00 90.50 230 ALA A CA 1
ATOM 1849 C C . ALA A 1 230 ? -3.491 5.207 16.472 1.00 90.50 230 ALA A C 1
ATOM 1851 O O . ALA A 1 230 ? -4.654 5.039 16.101 1.00 90.50 230 ALA A O 1
ATOM 1852 N N . GLN A 1 231 ? -2.470 5.145 15.613 1.00 90.44 231 GLN A N 1
ATOM 1853 C CA . GLN A 1 231 ? -2.636 4.837 14.193 1.00 90.44 231 GLN A CA 1
ATOM 1854 C C . GLN A 1 231 ? -3.185 3.421 13.965 1.00 90.44 231 GLN A C 1
ATOM 1856 O O . GLN A 1 231 ? -4.080 3.249 13.133 1.00 90.44 231 GLN A O 1
ATOM 1861 N N . ALA A 1 232 ? -2.687 2.418 14.691 1.00 90.81 232 ALA A N 1
ATOM 1862 C CA . ALA A 1 232 ? -3.158 1.038 14.585 1.00 90.81 232 ALA A CA 1
ATOM 1863 C C . ALA A 1 232 ? -4.634 0.905 14.998 1.00 90.81 232 ALA A C 1
ATOM 1865 O O . ALA A 1 232 ? -5.428 0.291 14.279 1.00 90.81 232 ALA A O 1
ATOM 1866 N N . LEU A 1 233 ? -5.027 1.546 16.105 1.00 91.94 233 LEU A N 1
ATOM 1867 C CA . LEU A 1 233 ? -6.416 1.581 16.569 1.00 91.94 233 LEU A CA 1
ATOM 1868 C C . LEU A 1 233 ? -7.329 2.274 15.554 1.00 91.94 233 LEU A C 1
ATOM 1870 O O . LEU A 1 233 ? -8.366 1.724 15.187 1.00 91.94 233 LEU A O 1
ATOM 1874 N N . ARG A 1 234 ? -6.925 3.439 15.033 1.00 91.19 234 ARG A N 1
ATOM 1875 C CA . ARG A 1 234 ? -7.700 4.163 14.011 1.00 91.19 234 ARG A CA 1
ATOM 1876 C C . ARG A 1 234 ? -7.881 3.352 12.732 1.00 91.19 234 ARG A C 1
ATOM 1878 O O . ARG A 1 234 ? -8.983 3.333 12.189 1.00 91.19 234 ARG A O 1
ATOM 1885 N N . MET A 1 235 ? -6.833 2.675 12.259 1.00 90.94 235 MET A N 1
ATOM 1886 C CA . MET A 1 235 ? -6.932 1.805 11.082 1.00 90.94 235 MET A CA 1
ATOM 1887 C C . MET A 1 235 ? -7.850 0.612 11.338 1.00 90.94 235 MET A C 1
ATOM 1889 O O . MET A 1 235 ? -8.664 0.291 10.479 1.00 90.94 235 MET A O 1
ATOM 1893 N N . SER A 1 236 ? -7.779 0.006 12.524 1.00 91.94 236 SER A N 1
ATOM 1894 C CA . SER A 1 236 ? -8.666 -1.099 12.906 1.00 91.94 236 SER A CA 1
ATOM 1895 C C . SER A 1 236 ? -10.131 -0.657 12.932 1.00 91.94 236 SER A C 1
ATOM 1897 O O . SER A 1 236 ? -10.985 -1.321 12.349 1.00 91.94 236 SER A O 1
ATOM 1899 N N . MET A 1 237 ? -10.415 0.508 13.524 1.00 93.44 237 MET A N 1
ATOM 1900 C CA . MET A 1 237 ? -11.754 1.104 13.531 1.00 93.44 237 MET A CA 1
ATOM 1901 C C . MET A 1 237 ? -12.255 1.416 12.114 1.00 93.44 237 MET A C 1
ATOM 1903 O O . MET A 1 237 ? -13.395 1.099 11.796 1.00 93.44 237 MET A O 1
ATOM 1907 N N . LEU A 1 238 ? -11.410 1.989 11.247 1.00 91.62 238 LEU A N 1
ATOM 1908 C CA . LEU A 1 238 ? -11.768 2.295 9.857 1.00 91.62 238 LEU A CA 1
ATOM 1909 C C . LEU A 1 238 ? -12.073 1.027 9.050 1.00 91.62 238 LEU A C 1
ATOM 1911 O O . LEU A 1 238 ? -13.053 0.991 8.307 1.00 91.62 238 LEU A O 1
ATOM 1915 N N . CYS A 1 239 ? -11.238 -0.008 9.186 1.00 90.44 239 CYS A N 1
ATOM 1916 C CA . CYS A 1 239 ? -11.472 -1.301 8.551 1.00 90.44 239 CYS A CA 1
ATOM 1917 C C . CYS A 1 239 ? -12.799 -1.895 9.019 1.00 90.44 239 CYS A C 1
ATOM 1919 O O . CYS A 1 239 ? -13.601 -2.298 8.179 1.00 90.44 239 CYS A O 1
ATOM 1921 N N . LYS A 1 240 ? -13.065 -1.871 10.332 1.00 94.56 240 LYS A N 1
ATOM 1922 C CA . LYS A 1 240 ? -14.311 -2.411 10.874 1.00 94.56 240 LYS A CA 1
ATOM 1923 C C . LYS A 1 240 ? -15.537 -1.628 10.412 1.00 94.56 240 LYS A C 1
ATOM 1925 O O . LYS A 1 240 ? -16.515 -2.238 10.002 1.00 94.56 240 LYS A O 1
ATOM 1930 N N . ALA A 1 241 ? -15.457 -0.299 10.394 1.00 94.06 241 ALA A N 1
ATOM 1931 C CA . ALA A 1 241 ? -16.528 0.555 9.889 1.00 94.06 241 ALA A CA 1
ATOM 1932 C C . ALA A 1 241 ? -16.867 0.245 8.426 1.00 94.06 241 ALA A C 1
ATOM 1934 O O . ALA A 1 241 ? -18.037 0.125 8.079 1.00 94.06 241 ALA A O 1
ATOM 1935 N N . ARG A 1 242 ? -15.853 0.060 7.571 1.00 91.75 242 ARG A N 1
ATOM 1936 C CA . ARG A 1 242 ? -16.054 -0.314 6.161 1.00 91.75 242 ARG A CA 1
ATOM 1937 C C . ARG A 1 242 ? -16.654 -1.709 6.004 1.00 91.75 242 ARG A C 1
ATOM 1939 O O . ARG A 1 242 ? -17.537 -1.892 5.176 1.00 91.75 242 ARG A O 1
ATOM 1946 N N . GLU A 1 243 ? -16.181 -2.672 6.792 1.00 93.81 243 GLU A N 1
ATOM 1947 C CA . GLU A 1 243 ? -16.703 -4.041 6.809 1.00 93.81 243 GLU A CA 1
ATOM 1948 C C . GLU A 1 243 ? -18.184 -4.064 7.207 1.00 93.81 243 GLU A C 1
ATOM 1950 O O . GLU A 1 243 ? -19.001 -4.651 6.503 1.00 93.81 243 GLU A O 1
ATOM 1955 N N . VAL A 1 244 ? -18.546 -3.372 8.292 1.00 94.62 244 VAL A N 1
ATOM 1956 C CA . VAL A 1 244 ? -19.936 -3.289 8.755 1.00 94.62 244 VAL A CA 1
ATOM 1957 C C . VAL A 1 244 ? -20.800 -2.534 7.749 1.00 94.62 244 VAL A C 1
ATOM 1959 O O . VAL A 1 244 ? -21.878 -3.016 7.427 1.00 94.62 244 VAL A O 1
ATOM 1962 N N . HIS A 1 245 ? -20.330 -1.412 7.195 1.00 94.06 245 HIS A N 1
ATOM 1963 C CA . HIS A 1 245 ? -21.073 -0.647 6.188 1.00 94.06 245 HIS A CA 1
ATOM 1964 C C . HIS A 1 245 ? -21.379 -1.460 4.920 1.00 94.06 245 HIS A C 1
ATOM 1966 O O . HIS A 1 245 ? -22.442 -1.302 4.328 1.00 94.06 245 HIS A O 1
ATOM 1972 N N . ALA A 1 246 ? -20.472 -2.355 4.511 1.00 93.12 246 ALA A N 1
ATOM 1973 C CA . ALA A 1 246 ? -20.691 -3.226 3.357 1.00 93.12 246 ALA A CA 1
ATOM 1974 C C . ALA A 1 246 ? -21.854 -4.215 3.565 1.00 93.12 246 ALA A C 1
ATOM 1976 O O . ALA A 1 246 ? -22.518 -4.584 2.601 1.00 93.12 246 ALA A O 1
ATOM 1977 N N . VAL A 1 247 ? -22.103 -4.631 4.811 1.00 94.50 247 VAL A N 1
ATOM 1978 C CA . VAL A 1 247 ? -23.221 -5.516 5.188 1.00 94.50 247 VAL A CA 1
ATOM 1979 C C . VAL A 1 247 ? -24.478 -4.716 5.546 1.00 94.50 247 VAL A C 1
ATOM 1981 O O . VAL A 1 247 ? -25.590 -5.151 5.261 1.00 94.50 247 VAL A O 1
ATOM 1984 N N . HIS A 1 248 ? -24.288 -3.536 6.136 1.00 92.81 248 HIS A N 1
ATOM 1985 C CA . HIS A 1 248 ? -25.317 -2.647 6.668 1.00 92.81 248 HIS A CA 1
ATOM 1986 C C . HIS A 1 248 ? -25.177 -1.231 6.076 1.00 92.81 248 HIS A C 1
ATOM 1988 O O . HIS A 1 248 ? -24.661 -0.325 6.748 1.00 92.81 248 HIS A O 1
ATOM 1994 N N . PRO A 1 249 ? -25.618 -1.000 4.820 1.00 92.62 249 PRO A N 1
ATOM 1995 C CA . PRO A 1 249 ? -25.464 0.290 4.138 1.00 92.62 249 PRO A CA 1
ATOM 1996 C C . PRO A 1 249 ? -26.181 1.467 4.825 1.00 92.62 249 PRO A C 1
ATOM 1998 O O . PRO A 1 249 ? -25.885 2.635 4.550 1.00 92.62 249 PRO A O 1
ATOM 2001 N N . GLU A 1 250 ? -27.133 1.180 5.715 1.00 92.50 250 GLU A N 1
ATOM 2002 C CA . GLU A 1 250 ? -27.841 2.149 6.550 1.00 92.50 250 GLU A CA 1
ATOM 2003 C C . GLU A 1 250 ? -26.942 2.801 7.609 1.00 92.50 250 GLU A C 1
ATOM 2005 O O . GLU A 1 250 ? -27.169 3.953 7.989 1.00 92.50 250 GLU A O 1
ATOM 2010 N N . LEU A 1 251 ? -25.901 2.097 8.065 1.00 92.25 251 LEU A N 1
ATOM 2011 C CA . LEU A 1 251 ? -24.946 2.609 9.040 1.00 92.25 251 LEU A CA 1
ATOM 2012 C C . LEU A 1 251 ? -23.841 3.366 8.308 1.00 92.25 251 LEU A C 1
ATOM 2014 O O . LEU A 1 251 ? -22.969 2.765 7.686 1.00 92.25 251 LEU A O 1
ATOM 2018 N N . LYS A 1 252 ? -23.871 4.699 8.374 1.00 90.81 252 LYS A N 1
ATOM 2019 C CA . LYS A 1 252 ? -22.921 5.561 7.658 1.00 90.81 252 LYS A CA 1
ATOM 2020 C C . LYS A 1 252 ? -21.953 6.260 8.592 1.00 90.81 252 LYS A C 1
ATOM 2022 O O . LYS A 1 252 ? -22.318 6.740 9.667 1.00 90.81 252 LYS A O 1
ATOM 2027 N N . MET A 1 253 ? -20.713 6.374 8.132 1.00 91.62 253 MET A N 1
ATOM 2028 C CA . MET A 1 253 ? -19.708 7.180 8.801 1.00 91.62 253 MET A CA 1
ATOM 2029 C C . MET A 1 253 ? -19.992 8.674 8.560 1.00 91.62 253 MET A C 1
ATOM 2031 O O . MET A 1 253 ? -20.218 9.076 7.418 1.00 91.62 253 MET A O 1
ATOM 2035 N N . PRO A 1 254 ? -19.965 9.527 9.600 1.00 90.88 254 PRO A N 1
ATOM 2036 C CA . PRO A 1 254 ? -20.198 10.957 9.434 1.00 90.88 254 PRO A CA 1
ATOM 2037 C C . PRO A 1 254 ? -19.147 11.598 8.527 1.00 90.88 254 PRO A C 1
ATOM 2039 O O . PRO A 1 254 ? -17.956 11.513 8.825 1.00 90.88 254 PRO A O 1
ATOM 2042 N N . GLU A 1 255 ? -19.590 12.258 7.453 1.00 88.50 255 GLU A N 1
ATOM 2043 C CA . GLU A 1 255 ? -18.713 12.913 6.464 1.00 88.50 255 GLU A CA 1
ATOM 2044 C C . GLU A 1 255 ? -17.613 11.975 5.914 1.00 88.50 255 GLU A C 1
ATOM 2046 O O . GLU A 1 255 ? -16.520 12.434 5.593 1.00 88.50 255 GLU A O 1
ATOM 2051 N N . GLU A 1 256 ? -17.850 10.654 5.881 1.00 86.69 256 GLU A N 1
ATOM 2052 C CA . GLU A 1 256 ? -16.834 9.640 5.530 1.00 86.69 256 GLU A CA 1
ATOM 2053 C C . GLU A 1 256 ? -15.530 9.753 6.356 1.00 86.69 256 GLU A C 1
ATOM 2055 O O . GLU A 1 256 ? -14.448 9.337 5.934 1.00 86.69 256 GLU A O 1
ATOM 2060 N N . SER A 1 257 ? -15.618 10.327 7.562 1.00 88.81 257 SER A N 1
ATOM 2061 C CA . SER A 1 257 ? -14.470 10.692 8.387 1.00 88.81 257 SER A CA 1
ATOM 2062 C C . SER A 1 257 ? -14.479 10.011 9.753 1.00 88.81 257 SER A C 1
ATOM 2064 O O . SER A 1 257 ? -15.299 10.295 10.632 1.00 88.81 257 SER A O 1
ATOM 2066 N N . MET A 1 258 ? -13.447 9.199 9.999 1.00 90.94 258 MET A N 1
ATOM 2067 C CA . MET A 1 258 ? -13.194 8.603 11.315 1.00 90.94 258 MET A CA 1
ATOM 2068 C C . MET A 1 258 ? -12.956 9.648 12.406 1.00 90.94 258 MET A C 1
ATOM 2070 O O . MET A 1 258 ? -13.260 9.403 13.571 1.00 90.94 258 MET A O 1
ATOM 2074 N N . ARG A 1 259 ? -12.424 10.826 12.054 1.00 90.12 259 ARG A N 1
ATOM 2075 C CA . ARG A 1 259 ? -12.252 11.926 13.012 1.00 90.12 259 ARG A CA 1
ATOM 2076 C C . ARG A 1 259 ? -13.611 12.401 13.516 1.00 90.12 259 ARG A C 1
ATOM 2078 O O . ARG A 1 259 ? -13.821 12.443 14.722 1.00 90.12 259 ARG A O 1
ATOM 2085 N N . LYS A 1 260 ? -14.538 12.695 12.601 1.00 91.69 260 LYS A N 1
ATOM 2086 C CA . LYS A 1 260 ? -15.895 13.153 12.931 1.00 91.69 260 LYS A CA 1
ATOM 2087 C C . LYS A 1 260 ? -16.676 12.100 13.709 1.00 91.69 260 LYS A C 1
ATOM 2089 O O . LYS A 1 260 ? -17.383 12.456 14.649 1.00 91.69 260 LYS A O 1
ATOM 2094 N N . LEU A 1 261 ? -16.506 10.823 13.361 1.00 93.88 261 LEU A N 1
ATOM 2095 C CA . LEU A 1 261 ? -17.063 9.703 14.118 1.00 93.88 261 LEU A CA 1
ATOM 2096 C C . LEU A 1 261 ? -16.594 9.731 15.580 1.00 93.88 261 LEU A C 1
ATOM 2098 O O . LEU A 1 261 ? -17.425 9.754 16.486 1.00 93.88 261 LEU A O 1
ATOM 2102 N N . ILE A 1 262 ? -15.278 9.782 15.816 1.00 91.75 262 ILE A N 1
ATOM 2103 C CA . ILE A 1 262 ? -14.707 9.801 17.172 1.00 91.75 262 ILE A CA 1
ATOM 2104 C C . ILE A 1 262 ? -15.156 11.052 17.936 1.00 91.75 262 ILE A C 1
ATOM 2106 O O . ILE A 1 262 ? -15.547 10.940 19.093 1.00 91.75 262 ILE A O 1
ATOM 2110 N N . THR A 1 263 ? -15.169 12.224 17.295 1.00 91.88 263 THR A N 1
ATOM 2111 C CA . THR A 1 263 ? -15.637 13.472 17.919 1.00 91.88 263 THR A CA 1
ATOM 2112 C C . THR A 1 263 ? -17.093 13.385 18.372 1.00 91.88 263 THR A C 1
ATOM 2114 O O . THR A 1 263 ? -17.423 13.870 19.446 1.00 91.88 263 THR A O 1
ATOM 2117 N N . GLN A 1 264 ? -17.971 12.734 17.606 1.00 92.06 264 GLN A N 1
ATOM 2118 C CA . GLN A 1 264 ? -19.358 12.531 18.038 1.00 92.06 264 GLN A CA 1
ATOM 2119 C C . GLN A 1 264 ? -19.447 11.560 19.220 1.00 92.06 264 GLN A C 1
ATOM 2121 O O . GLN A 1 264 ? -20.209 11.796 20.150 1.00 92.06 264 GLN A O 1
ATOM 2126 N N . LEU A 1 265 ? -18.636 10.498 19.235 1.00 91.44 265 LEU A N 1
ATOM 2127 C CA . LEU A 1 265 ? -18.598 9.562 20.363 1.00 91.44 265 LEU A CA 1
ATOM 2128 C C . LEU A 1 265 ? -18.028 10.183 21.648 1.00 91.44 265 LEU A C 1
ATOM 2130 O O . LEU A 1 265 ? -18.410 9.753 22.733 1.00 91.44 265 LEU A O 1
ATOM 2134 N N . GLN A 1 266 ? -17.183 11.217 21.560 1.00 88.94 266 GLN A N 1
ATOM 2135 C CA . GLN A 1 266 ? -16.681 11.950 22.735 1.00 88.94 266 GLN A CA 1
ATOM 2136 C C . GLN A 1 266 ? -17.794 12.622 23.554 1.00 88.94 266 GLN A C 1
ATOM 2138 O O . GLN A 1 266 ? -17.593 12.902 24.732 1.00 88.94 266 GLN A O 1
ATOM 2143 N N . CYS A 1 267 ? -18.971 12.857 22.967 1.00 83.25 267 CYS A N 1
ATOM 2144 C CA . CYS A 1 267 ? -20.126 13.386 23.691 1.00 83.25 267 CYS A CA 1
ATOM 2145 C C . CYS A 1 267 ? -20.777 12.354 24.630 1.00 83.25 267 CYS A C 1
ATOM 2147 O O . CYS A 1 267 ? -21.628 12.721 25.439 1.00 83.25 267 CYS A O 1
ATOM 2149 N N . MET A 1 268 ? -20.411 11.071 24.538 1.00 86.06 268 MET A N 1
ATOM 2150 C CA . MET A 1 268 ? -20.914 10.048 25.450 1.00 86.06 268 MET A CA 1
ATOM 2151 C C . MET A 1 268 ? -20.264 10.180 26.827 1.00 86.06 268 MET A C 1
ATOM 2153 O O . MET A 1 268 ? -19.043 10.222 26.956 1.00 86.06 268 MET A O 1
ATOM 2157 N N . GLN A 1 269 ? -21.092 10.188 27.867 1.00 83.75 269 GLN A N 1
ATOM 2158 C CA . GLN A 1 269 ? -20.652 10.302 29.253 1.00 83.75 269 GLN A CA 1
ATOM 2159 C C . GLN A 1 269 ? -21.166 9.124 30.083 1.00 83.75 269 GLN A C 1
ATOM 2161 O O . GLN A 1 269 ? -22.247 8.583 29.837 1.00 83.75 269 GLN A O 1
ATOM 2166 N N . ALA A 1 270 ? -20.379 8.740 31.084 1.00 87.56 270 ALA A N 1
ATOM 2167 C CA . ALA A 1 270 ? -20.774 7.797 32.119 1.00 87.56 270 ALA A CA 1
ATOM 2168 C C . ALA A 1 270 ? -20.621 8.471 33.486 1.00 87.56 270 ALA A C 1
ATOM 2170 O O . ALA A 1 270 ? -19.681 9.235 33.708 1.00 87.56 270 ALA A O 1
ATOM 2171 N N . TYR A 1 271 ? -21.538 8.181 34.403 1.00 87.69 271 TYR A N 1
ATOM 2172 C CA . TYR A 1 271 ? -21.568 8.786 35.731 1.00 87.69 271 TYR A CA 1
ATOM 2173 C C . TYR A 1 271 ? -21.007 7.814 36.759 1.00 87.69 271 TYR A C 1
ATOM 2175 O O . TYR A 1 271 ? -21.353 6.632 36.760 1.00 87.69 271 TYR A O 1
ATOM 2183 N N . LYS A 1 272 ? -20.152 8.304 37.660 1.00 88.31 272 LYS A N 1
ATOM 2184 C CA . LYS A 1 272 ? -19.670 7.492 38.778 1.00 88.31 272 LYS A CA 1
ATOM 2185 C C . LYS A 1 272 ? -20.829 7.216 39.737 1.00 88.31 272 LYS A C 1
ATOM 2187 O O . LYS A 1 272 ? -21.509 8.140 40.182 1.00 88.31 272 LYS A O 1
ATOM 2192 N N . HIS A 1 273 ? -21.036 5.948 40.070 1.00 87.31 273 HIS A N 1
ATOM 2193 C CA . HIS A 1 273 ? -22.000 5.558 41.086 1.00 87.31 273 HIS A CA 1
ATOM 2194 C C . HIS A 1 273 ? -21.561 6.079 42.463 1.00 87.31 273 HIS A C 1
ATOM 2196 O O . HIS A 1 273 ? -20.376 6.062 42.792 1.00 87.31 273 HIS A O 1
ATOM 2202 N N . ARG A 1 274 ? -22.513 6.544 43.281 1.00 84.00 274 ARG A N 1
ATOM 2203 C CA . ARG A 1 274 ? -22.207 7.255 44.538 1.00 84.00 274 ARG A CA 1
ATOM 2204 C C . ARG A 1 274 ? -21.409 6.411 45.534 1.00 84.00 274 ARG A C 1
ATOM 2206 O O . ARG A 1 274 ? -20.571 6.954 46.242 1.00 84.00 274 ARG A O 1
ATOM 2213 N N . THR A 1 275 ? -21.663 5.106 45.581 1.00 83.19 275 THR A N 1
ATOM 2214 C CA . THR A 1 275 ? -21.139 4.211 46.629 1.00 83.19 275 THR A CA 1
ATOM 2215 C C . THR A 1 275 ? -20.171 3.145 46.121 1.00 83.19 275 THR A C 1
ATOM 2217 O O . THR A 1 275 ? -19.558 2.447 46.918 1.00 83.19 275 THR A O 1
ATOM 2220 N N . THR A 1 276 ? -20.008 2.999 44.806 1.00 83.44 276 THR A N 1
ATOM 2221 C CA . THR A 1 276 ? -19.181 1.938 44.206 1.00 83.44 276 THR A CA 1
ATOM 2222 C C . THR A 1 276 ? -18.244 2.524 43.160 1.00 83.44 276 THR A C 1
ATOM 2224 O O . THR A 1 276 ? -18.580 3.517 42.522 1.00 83.44 276 THR A O 1
ATOM 2227 N N . ASN A 1 277 ? -17.128 1.852 42.868 1.00 84.56 277 ASN A N 1
ATOM 2228 C CA . ASN A 1 277 ? -16.207 2.230 41.780 1.00 84.56 277 ASN A CA 1
ATOM 2229 C C . ASN A 1 277 ? -16.738 1.923 40.362 1.00 84.56 277 ASN A C 1
ATOM 2231 O O . ASN A 1 277 ? -15.984 1.902 39.388 1.00 84.56 277 ASN A O 1
ATOM 2235 N N . ALA A 1 278 ? -18.042 1.690 40.253 1.00 87.50 278 ALA A N 1
ATOM 2236 C CA . ALA A 1 278 ? -18.765 1.511 39.011 1.00 87.50 278 ALA A CA 1
ATOM 2237 C C . ALA A 1 278 ? -19.077 2.854 38.337 1.00 87.50 278 ALA A C 1
ATOM 2239 O O . ALA A 1 278 ? -19.518 3.806 38.983 1.00 87.50 278 ALA A O 1
ATOM 2240 N N . PHE A 1 279 ? -18.933 2.889 37.018 1.00 89.06 279 PHE A N 1
ATOM 2241 C CA . PHE A 1 279 ? -19.439 3.936 36.141 1.00 89.06 279 PHE A CA 1
ATOM 2242 C C . PHE A 1 279 ? -20.677 3.419 35.416 1.00 89.06 279 PHE A C 1
ATOM 2244 O O . PHE A 1 279 ? -20.628 2.376 34.765 1.00 89.06 279 PHE A O 1
ATOM 2251 N N . VAL A 1 280 ? -21.787 4.141 35.530 1.00 87.81 280 VAL A N 1
ATOM 2252 C CA . VAL A 1 280 ? -23.060 3.803 34.892 1.00 87.81 280 VAL A CA 1
ATOM 2253 C C . VAL A 1 280 ? -23.217 4.654 33.640 1.00 87.81 280 VAL A C 1
ATOM 2255 O O . VAL A 1 280 ? -23.100 5.881 33.687 1.00 87.81 280 VAL A O 1
ATOM 2258 N N . LEU A 1 281 ? -23.472 3.999 32.512 1.00 84.44 281 LEU A N 1
ATOM 2259 C CA . LEU A 1 281 ? -23.778 4.682 31.259 1.00 84.44 281 LEU A CA 1
ATOM 2260 C C . LEU A 1 281 ? -25.200 5.251 31.317 1.00 84.44 281 LEU A C 1
ATOM 2262 O O . LEU A 1 281 ? -26.147 4.538 31.649 1.00 84.44 281 LEU A O 1
ATOM 2266 N N . GLY A 1 282 ? -25.340 6.539 30.997 1.00 80.50 282 GLY A N 1
ATOM 2267 C CA . GLY A 1 282 ? -26.649 7.167 30.826 1.00 80.50 282 GLY A CA 1
ATOM 2268 C C . GLY A 1 282 ? -27.360 6.691 29.554 1.00 80.50 282 GLY A C 1
ATOM 2269 O O . GLY A 1 282 ? -26.855 5.854 28.801 1.00 80.50 282 GLY A O 1
ATOM 2270 N N . THR A 1 283 ? -28.536 7.255 29.278 1.00 83.94 283 THR A N 1
ATOM 2271 C CA . THR A 1 283 ? -29.275 6.970 28.042 1.00 83.94 283 THR A CA 1
ATOM 2272 C C . THR A 1 283 ? -28.460 7.385 26.816 1.00 83.94 283 THR A C 1
ATOM 2274 O O . THR A 1 283 ? -28.144 8.558 26.629 1.00 83.94 283 THR A O 1
ATOM 2277 N N . VAL A 1 284 ? -28.149 6.423 25.943 1.00 87.88 284 VAL A N 1
ATOM 2278 C CA . VAL A 1 284 ? -27.370 6.664 24.722 1.00 87.88 284 VAL A CA 1
ATOM 2279 C C . VAL A 1 284 ? -28.305 6.909 23.538 1.00 87.88 284 VAL A C 1
ATOM 2281 O O . VAL A 1 284 ? -29.077 6.031 23.137 1.00 87.88 284 VAL A O 1
ATOM 2284 N N . ALA A 1 285 ? -28.227 8.105 22.947 1.00 89.69 285 ALA A N 1
ATOM 2285 C CA . ALA A 1 285 ? -29.033 8.461 21.778 1.00 89.69 285 ALA A CA 1
ATOM 2286 C C . ALA A 1 285 ? -28.793 7.494 20.603 1.00 89.69 285 ALA A C 1
ATOM 2288 O O . ALA A 1 285 ? -27.687 6.978 20.432 1.00 89.69 285 ALA A O 1
ATOM 2289 N N . LYS A 1 286 ? -29.821 7.277 19.764 1.00 90.06 286 LYS A N 1
ATOM 2290 C CA . LYS A 1 286 ? -29.761 6.350 18.613 1.00 90.06 286 LYS A CA 1
ATOM 2291 C C . LYS A 1 286 ? -28.531 6.606 17.734 1.00 90.06 286 LYS A C 1
ATOM 2293 O O . LYS A 1 286 ? -27.775 5.681 17.491 1.00 90.06 286 LYS A O 1
ATOM 2298 N N . ARG A 1 287 ? -28.262 7.870 17.396 1.00 90.88 287 ARG A N 1
ATOM 2299 C CA . ARG A 1 287 ? -27.089 8.275 16.606 1.00 90.88 287 ARG A CA 1
ATOM 2300 C C . ARG A 1 287 ? -25.772 7.696 17.136 1.00 90.88 287 ARG A C 1
ATOM 2302 O O . ARG A 1 287 ? -24.996 7.163 16.361 1.00 90.88 287 ARG A O 1
ATOM 2309 N N . HIS A 1 288 ? -25.517 7.768 18.443 1.00 91.81 288 HIS A N 1
ATOM 2310 C CA . HIS A 1 288 ? -24.281 7.232 19.025 1.00 91.81 288 HIS A CA 1
ATOM 2311 C C . HIS A 1 288 ? -24.267 5.699 19.031 1.00 91.81 288 HIS A C 1
ATOM 2313 O O . HIS A 1 288 ? -23.217 5.102 18.811 1.00 91.81 288 HIS A O 1
ATOM 2319 N N . ARG A 1 289 ? -25.428 5.059 19.235 1.00 91.19 289 ARG A N 1
ATOM 2320 C CA . ARG A 1 289 ? -25.565 3.598 19.119 1.00 91.19 289 ARG A CA 1
ATOM 2321 C C . ARG A 1 289 ? -25.268 3.117 17.701 1.00 91.19 289 ARG A C 1
ATOM 2323 O O . ARG A 1 289 ? -24.545 2.143 17.558 1.00 91.19 289 ARG A O 1
ATOM 2330 N N . ASP A 1 290 ? -25.747 3.830 16.686 1.00 93.62 290 ASP A N 1
ATOM 2331 C CA . ASP A 1 290 ? -25.495 3.508 15.279 1.00 93.62 290 ASP A CA 1
ATOM 2332 C C . ASP A 1 290 ? -23.994 3.635 14.947 1.00 93.62 290 ASP A C 1
ATOM 2334 O O . ASP A 1 290 ? -23.425 2.760 14.300 1.00 93.62 290 ASP A O 1
ATOM 2338 N N . LEU A 1 291 ? -23.311 4.668 15.465 1.00 94.88 291 LEU A N 1
ATOM 2339 C CA . LEU A 1 291 ? -21.854 4.816 15.309 1.00 94.88 291 LEU A CA 1
ATOM 2340 C C . LEU A 1 291 ? -21.062 3.716 16.025 1.00 94.88 291 LEU A C 1
ATOM 2342 O O . LEU A 1 291 ? -20.049 3.250 15.511 1.00 94.88 291 LEU A O 1
ATOM 2346 N N . LEU A 1 292 ? -21.503 3.293 17.208 1.00 93.88 292 LEU A N 1
ATOM 2347 C CA . LEU A 1 292 ? -20.889 2.180 17.931 1.00 93.88 292 LEU A CA 1
ATOM 2348 C C . LEU A 1 292 ? -21.122 0.849 17.213 1.00 93.88 292 LEU A C 1
ATOM 2350 O O . LEU A 1 292 ? -20.185 0.066 17.080 1.00 93.88 292 LEU A O 1
ATOM 2354 N N . ALA A 1 293 ? -22.327 0.624 16.688 1.00 94.31 293 ALA A N 1
ATOM 2355 C CA . ALA A 1 293 ? -22.651 -0.542 15.875 1.00 94.31 293 ALA A CA 1
ATOM 2356 C C . ALA A 1 293 ? -21.795 -0.592 14.603 1.00 94.31 293 ALA A C 1
ATOM 2358 O O . ALA A 1 293 ? -21.280 -1.656 14.265 1.00 94.31 293 ALA A O 1
ATOM 2359 N N . LEU A 1 294 ? -21.548 0.560 13.966 1.00 95.06 294 LEU A N 1
ATOM 2360 C CA . LEU A 1 294 ? -20.619 0.682 12.841 1.00 95.06 294 LEU A CA 1
ATOM 2361 C C . LEU A 1 294 ? -19.189 0.254 13.225 1.00 95.06 294 LEU A C 1
ATOM 2363 O O . LEU A 1 294 ? -18.487 -0.352 12.424 1.00 95.06 294 LEU A O 1
ATOM 2367 N N . LEU A 1 295 ? -18.768 0.492 14.470 1.00 94.62 295 LEU A N 1
ATOM 2368 C CA . LEU A 1 295 ? -17.498 -0.007 15.018 1.00 94.62 295 LEU A CA 1
ATOM 2369 C C . LEU A 1 295 ? -17.564 -1.463 15.525 1.00 94.62 295 LEU A C 1
ATOM 2371 O O . LEU A 1 295 ? -16.601 -1.950 16.115 1.00 94.62 295 LEU A O 1
ATOM 2375 N N . GLY A 1 296 ? -18.676 -2.172 15.310 1.00 92.44 296 GLY A N 1
ATOM 2376 C CA . GLY A 1 296 ? -18.897 -3.545 15.772 1.00 92.44 296 GLY A CA 1
ATOM 2377 C C . GLY A 1 296 ? -19.327 -3.673 17.240 1.00 92.44 296 GLY A C 1
ATOM 2378 O O . GLY A 1 296 ? -19.392 -4.783 17.764 1.00 92.44 296 GLY A O 1
ATOM 2379 N N . ILE A 1 297 ? -19.635 -2.565 17.917 1.00 91.69 297 ILE A N 1
ATOM 2380 C CA . ILE A 1 297 ? -20.045 -2.529 19.325 1.00 91.69 297 ILE A CA 1
ATOM 2381 C C . ILE A 1 297 ? -21.575 -2.468 19.392 1.00 91.69 297 ILE A C 1
ATOM 2383 O O . ILE A 1 297 ? -22.177 -1.397 19.429 1.00 91.69 297 ILE A O 1
ATOM 2387 N N . THR A 1 298 ? -22.220 -3.634 19.406 1.00 86.81 298 THR A N 1
ATOM 2388 C CA . THR A 1 298 ? -23.693 -3.741 19.406 1.00 86.81 298 THR A CA 1
ATOM 2389 C C . THR A 1 298 ? -24.302 -3.769 20.807 1.00 86.81 298 THR A C 1
ATOM 2391 O O . THR A 1 298 ? -25.439 -3.339 21.001 1.00 86.81 298 THR A O 1
ATOM 2394 N N . LYS A 1 299 ? -23.552 -4.247 21.807 1.00 85.88 299 LYS A N 1
ATOM 2395 C CA . LYS A 1 299 ? -23.978 -4.295 23.210 1.00 85.88 299 LYS A CA 1
ATOM 2396 C C . LYS A 1 299 ? -23.053 -3.440 24.058 1.00 85.88 299 LYS A C 1
ATOM 2398 O O . LYS A 1 299 ? -21.881 -3.763 24.232 1.00 85.88 299 LYS A O 1
ATOM 2403 N N . LEU A 1 300 ? -23.604 -2.362 24.602 1.00 84.56 300 LEU A N 1
ATOM 2404 C CA . LEU A 1 300 ? -22.896 -1.536 25.568 1.00 84.56 300 LEU A CA 1
ATOM 2405 C C . LEU A 1 300 ? -23.001 -2.157 26.965 1.00 84.56 300 LEU A C 1
ATOM 2407 O O . LEU A 1 300 ? -24.090 -2.594 27.354 1.00 84.56 300 LEU A O 1
ATOM 2411 N N . PRO A 1 301 ? -21.905 -2.179 27.739 1.00 84.31 301 PRO A N 1
ATOM 2412 C CA . PRO A 1 301 ? -21.978 -2.571 29.135 1.00 84.31 301 PRO A CA 1
ATOM 2413 C C . PRO A 1 301 ? -22.869 -1.577 29.889 1.00 84.31 301 PRO A C 1
ATOM 2415 O O . PRO A 1 301 ? -22.741 -0.369 29.721 1.00 84.31 301 PRO A O 1
ATOM 2418 N N . LYS A 1 302 ? -23.770 -2.070 30.745 1.00 81.06 302 LYS A N 1
ATOM 2419 C CA . LYS A 1 302 ? -24.571 -1.192 31.624 1.00 81.06 302 LYS A CA 1
ATOM 2420 C C . LYS A 1 302 ? -23.696 -0.475 32.653 1.00 81.06 302 LYS A C 1
ATOM 2422 O O . LYS A 1 302 ? -24.032 0.609 33.127 1.00 81.06 302 LYS A O 1
ATOM 2427 N N . THR A 1 303 ? -22.578 -1.101 32.999 1.00 84.44 303 THR A N 1
ATOM 2428 C CA . THR A 1 303 ? -21.694 -0.672 34.070 1.00 84.44 303 THR A CA 1
ATOM 2429 C C . THR A 1 303 ? -20.255 -0.972 33.681 1.00 84.44 303 THR A C 1
ATOM 2431 O O . THR A 1 303 ? -19.963 -2.064 33.198 1.00 84.44 303 THR A O 1
ATOM 2434 N N . VAL A 1 304 ? -19.360 -0.010 33.884 1.00 84.75 304 VAL A N 1
ATOM 2435 C CA . VAL A 1 304 ? -17.922 -0.153 33.639 1.00 84.75 304 VAL A CA 1
ATOM 2436 C C . VAL A 1 304 ? -17.200 0.027 34.964 1.00 84.75 304 VAL A C 1
ATOM 2438 O O . VAL A 1 304 ? -17.405 1.024 35.651 1.00 84.75 304 VAL A O 1
ATOM 2441 N N . PHE A 1 305 ? -16.359 -0.927 35.340 1.00 83.44 305 PHE A N 1
ATOM 2442 C CA . PHE A 1 305 ? -15.528 -0.814 36.534 1.00 83.44 305 PHE A CA 1
ATOM 2443 C C . PHE A 1 305 ? -14.161 -0.270 36.137 1.00 83.44 305 PHE A C 1
ATOM 2445 O O . PHE A 1 305 ? -13.605 -0.666 35.111 1.00 83.44 305 PHE A O 1
ATOM 2452 N N . ARG A 1 306 ? -13.607 0.641 36.939 1.00 72.94 306 ARG A N 1
ATOM 2453 C CA . ARG A 1 306 ? -12.185 0.961 36.809 1.00 72.94 306 ARG A CA 1
ATOM 2454 C C . ARG A 1 306 ? -11.418 -0.261 37.309 1.00 72.94 306 ARG A C 1
ATOM 2456 O O . ARG A 1 306 ? -11.676 -0.693 38.428 1.00 72.94 306 ARG A O 1
ATOM 2463 N N . PHE A 1 307 ? -10.543 -0.826 36.480 1.00 61.34 307 PHE A N 1
ATOM 2464 C CA . PHE A 1 307 ? -9.612 -1.853 36.941 1.00 61.34 307 PHE A CA 1
ATOM 2465 C C . PHE A 1 307 ? -8.794 -1.264 38.097 1.00 61.34 307 PHE A C 1
ATOM 2467 O O . PHE A 1 307 ? -8.251 -0.163 37.954 1.00 61.34 307 PHE A O 1
ATOM 2474 N N . SER A 1 308 ? -8.847 -1.947 39.241 1.00 50.38 308 SER A N 1
ATOM 2475 C CA . SER A 1 308 ? -8.069 -1.655 40.447 1.00 50.38 308 SER A CA 1
ATOM 2476 C C . SER A 1 308 ? -6.591 -1.904 40.203 1.00 50.38 308 SER A C 1
ATOM 2478 O O . SER A 1 308 ? -6.292 -2.929 39.548 1.00 50.38 308 SER A O 1
#